Protein AF-A0ABD5F195-F1 (afdb_monomer_lite)

InterPro domains:
  IPR036457 PPM-type phosphatase-like domain superfamily [SSF81606] (5-34)

Radius of gyration: 46.29 Å; chains: 1; bounding box: 72×28×124 Å

Foldseek 3Di:
DDDDPDQVVVQVVVVVVCQVVVPPDDDDDDGDDDDDDDDDDDDDDDDDPVPVPPPPQDDCPGPVNVVVVPDDPDPPPPPPPPDPPPPPPPPPPVVVVVVVVVVVVVCVVVCVVVVLVVQQPDWDWADDPQFIFIKGGDPDADPNHGRIDGQWFWWQAPVRDTDTDGPPDDPVVDNTHTHGLVNDDPVVSVVRHVD

pLDDT: mean 79.78, std 13.56, range [53.75, 98.0]

Organism: NCBI:txid3075536

Structure (mmCIF, N/CA/C/O backbone):
data_AF-A0ABD5F195-F1
#
_entry.id   AF-A0ABD5F195-F1
#
loop_
_atom_site.group_PDB
_atom_site.id
_atom_site.type_symbol
_atom_site.label_atom_id
_atom_site.label_alt_id
_atom_site.label_comp_id
_atom_site.label_asym_id
_atom_site.label_entity_id
_atom_site.label_seq_id
_atom_site.pdbx_PDB_ins_code
_atom_site.Cartn_x
_atom_site.Cartn_y
_atom_site.Cartn_z
_atom_site.occupancy
_atom_site.B_iso_or_equiv
_atom_site.auth_seq_id
_atom_site.auth_comp_id
_atom_site.auth_asym_id
_atom_site.auth_atom_id
_atom_site.pdbx_PDB_model_num
ATOM 1 N N . ALA A 1 1 ? 9.591 4.959 -87.712 1.00 56.72 1 ALA A N 1
ATOM 2 C CA . ALA A 1 1 ? 9.703 4.803 -86.249 1.00 56.72 1 ALA A CA 1
ATOM 3 C C . ALA A 1 1 ? 10.622 3.620 -85.972 1.00 56.72 1 ALA A C 1
ATOM 5 O O . ALA A 1 1 ? 10.647 2.717 -86.801 1.00 56.72 1 ALA A O 1
ATOM 6 N N . LEU A 1 2 ? 11.407 3.656 -84.893 1.00 68.50 2 LEU A N 1
ATOM 7 C CA . LEU A 1 2 ? 12.220 2.516 -84.455 1.00 68.50 2 LEU A CA 1
ATOM 8 C C . LEU A 1 2 ? 11.258 1.356 -84.122 1.00 68.50 2 LEU A C 1
ATOM 10 O O . LEU A 1 2 ? 10.313 1.577 -83.372 1.00 68.50 2 LEU A O 1
ATOM 14 N N . GLN A 1 3 ? 11.426 0.183 -84.736 1.00 75.56 3 GLN A N 1
ATOM 15 C CA . GLN A 1 3 ? 10.610 -1.013 -84.479 1.00 75.56 3 GLN A CA 1
ATOM 16 C C . GLN A 1 3 ? 11.502 -2.066 -83.821 1.00 75.56 3 GLN A C 1
ATOM 18 O O . GLN A 1 3 ? 12.053 -2.924 -84.504 1.00 75.56 3 GLN A O 1
ATOM 23 N N . ILE A 1 4 ? 11.712 -1.927 -82.516 1.00 84.69 4 ILE A N 1
ATOM 24 C CA . ILE A 1 4 ? 12.439 -2.880 -81.675 1.00 84.69 4 ILE A CA 1
ATOM 25 C C . ILE A 1 4 ? 11.517 -3.165 -80.486 1.00 84.69 4 ILE A C 1
ATOM 27 O O . ILE A 1 4 ? 10.990 -2.227 -79.893 1.00 84.69 4 ILE A O 1
ATOM 31 N N . GLU A 1 5 ? 11.250 -4.443 -80.212 1.00 79.56 5 GLU A N 1
ATOM 32 C CA . GLU A 1 5 ? 10.308 -4.856 -79.159 1.00 79.56 5 GLU A CA 1
ATOM 33 C C . GLU A 1 5 ? 10.939 -4.797 -77.766 1.00 79.56 5 GLU A C 1
ATOM 35 O O . GLU A 1 5 ? 10.263 -4.467 -76.797 1.00 79.56 5 GLU A O 1
ATOM 40 N N . ASP A 1 6 ? 12.240 -5.079 -77.663 1.00 84.69 6 ASP A N 1
ATOM 41 C CA . ASP A 1 6 ? 12.954 -5.015 -76.395 1.00 84.69 6 ASP A CA 1
ATOM 42 C C . ASP A 1 6 ? 13.320 -3.570 -76.016 1.00 84.69 6 ASP A C 1
ATOM 44 O O . ASP A 1 6 ? 13.856 -2.791 -76.815 1.00 84.69 6 ASP A O 1
ATOM 48 N N . VAL A 1 7 ? 13.041 -3.209 -74.763 1.00 85.81 7 VAL A N 1
ATOM 49 C CA . VAL A 1 7 ? 13.263 -1.862 -74.220 1.00 85.81 7 VAL A CA 1
ATOM 50 C C . VAL A 1 7 ? 14.757 -1.568 -74.092 1.00 85.81 7 VAL A C 1
ATOM 52 O O . VAL A 1 7 ? 15.182 -0.446 -74.383 1.00 85.81 7 VAL A O 1
ATOM 55 N N . ALA A 1 8 ? 15.554 -2.565 -73.692 1.00 81.75 8 ALA A N 1
ATOM 56 C CA . ALA A 1 8 ? 16.997 -2.406 -73.537 1.00 81.75 8 ALA A CA 1
ATOM 57 C C . ALA A 1 8 ? 17.677 -2.239 -74.903 1.00 81.75 8 ALA A C 1
ATOM 59 O O . ALA A 1 8 ? 18.376 -1.247 -75.120 1.00 81.75 8 ALA A O 1
ATOM 60 N N . GLU A 1 9 ? 17.375 -3.116 -75.863 1.00 84.19 9 GLU A N 1
ATOM 61 C CA . GLU A 1 9 ? 17.897 -3.006 -77.230 1.00 84.19 9 GLU A CA 1
ATOM 62 C C . GLU A 1 9 ? 17.465 -1.693 -77.918 1.00 84.19 9 GLU A C 1
ATOM 64 O O . GLU A 1 9 ? 18.248 -1.059 -78.636 1.00 84.19 9 GLU A O 1
ATOM 69 N N . SER A 1 10 ? 16.243 -1.219 -77.651 1.00 89.00 10 SER A N 1
ATOM 70 C CA . SER A 1 10 ? 15.770 0.087 -78.129 1.00 89.00 10 SER A CA 1
ATOM 71 C C . SER A 1 10 ? 16.598 1.243 -77.566 1.00 89.00 10 SER A C 1
ATOM 73 O O . SER A 1 10 ? 16.970 2.156 -78.311 1.00 89.00 10 SER A O 1
ATOM 75 N N . ALA A 1 11 ? 16.894 1.218 -76.263 1.00 88.94 11 ALA A N 1
ATOM 76 C CA . ALA A 1 11 ? 17.708 2.236 -75.605 1.00 88.94 11 ALA A CA 1
ATOM 77 C C . ALA A 1 11 ? 19.141 2.248 -76.157 1.00 88.94 11 ALA A C 1
ATOM 79 O O . ALA A 1 11 ? 19.632 3.311 -76.550 1.00 88.94 11 ALA A O 1
ATOM 80 N N . ASP A 1 12 ? 19.767 1.077 -76.285 1.00 86.19 12 ASP A N 1
ATOM 81 C CA . ASP A 1 12 ? 21.118 0.932 -76.838 1.00 86.19 12 ASP A CA 1
ATOM 82 C C . ASP A 1 12 ? 21.201 1.467 -78.267 1.00 86.19 12 ASP A C 1
ATOM 84 O O . ASP A 1 12 ? 22.119 2.220 -78.617 1.00 86.19 12 ASP A O 1
ATOM 88 N N . ARG A 1 13 ? 20.194 1.166 -79.095 1.00 85.75 13 ARG A N 1
ATOM 89 C CA . ARG A 1 13 ? 20.156 1.650 -80.475 1.00 85.75 13 ARG A CA 1
ATOM 90 C C . ARG A 1 13 ? 20.005 3.170 -80.558 1.00 85.75 13 ARG A C 1
ATOM 92 O O . ARG A 1 13 ? 20.604 3.795 -81.436 1.00 85.75 13 ARG A O 1
ATOM 99 N N . LEU A 1 14 ? 19.230 3.780 -79.662 1.00 87.88 14 LEU A N 1
ATOM 100 C CA . LEU A 1 14 ? 19.083 5.238 -79.584 1.00 87.88 14 LEU A CA 1
ATOM 101 C C . LEU A 1 14 ? 20.383 5.919 -79.139 1.00 87.88 14 LEU A C 1
ATOM 103 O O . LEU A 1 14 ? 20.762 6.938 -79.722 1.00 87.88 14 LEU A O 1
ATOM 107 N N . ILE A 1 15 ? 21.092 5.336 -78.169 1.00 86.25 15 ILE A N 1
ATOM 108 C CA . ILE A 1 15 ? 22.412 5.812 -77.734 1.00 86.25 15 ILE A CA 1
ATOM 109 C C . ILE A 1 15 ? 23.404 5.734 -78.899 1.00 86.25 15 ILE A C 1
ATOM 111 O O . ILE A 1 15 ? 24.105 6.704 -79.192 1.00 86.25 15 ILE A O 1
ATOM 115 N N . GLU A 1 16 ? 23.433 4.614 -79.618 1.00 83.94 16 GLU A N 1
ATOM 116 C CA . GLU A 1 16 ? 24.334 4.414 -80.752 1.00 83.94 16 GLU A CA 1
ATOM 117 C C . GLU A 1 16 ? 24.073 5.420 -81.886 1.00 83.94 16 GLU A C 1
ATOM 119 O O . GLU A 1 16 ? 25.017 5.964 -82.469 1.00 83.94 16 GLU A O 1
ATOM 124 N N . LEU A 1 17 ? 22.804 5.711 -82.188 1.00 85.62 17 LEU A N 1
ATOM 125 C CA . LEU A 1 17 ? 22.432 6.736 -83.166 1.00 85.62 17 LEU A CA 1
ATOM 126 C C . LEU A 1 17 ? 22.861 8.139 -82.713 1.00 85.62 17 LEU A C 1
ATOM 128 O O . LEU A 1 17 ? 23.416 8.890 -83.518 1.00 85.62 17 LEU A O 1
ATOM 132 N N . ALA A 1 18 ? 22.659 8.479 -81.438 1.00 84.94 18 ALA A N 1
ATOM 133 C CA . ALA A 1 18 ? 23.054 9.771 -80.878 1.00 84.94 18 ALA A CA 1
ATOM 134 C C . ALA A 1 18 ? 24.582 9.970 -80.893 1.00 84.94 18 ALA A C 1
ATOM 136 O O . ALA A 1 18 ? 25.069 11.032 -81.289 1.00 84.94 18 ALA A O 1
ATOM 137 N N . LEU A 1 19 ? 25.347 8.930 -80.546 1.00 82.62 19 LEU A N 1
ATOM 138 C CA . LEU A 1 19 ? 26.811 8.955 -80.595 1.00 82.62 19 LEU A CA 1
ATOM 139 C C . LEU A 1 19 ? 27.337 9.021 -82.033 1.00 82.62 19 LEU A C 1
ATOM 141 O O . LEU A 1 19 ? 28.260 9.789 -82.311 1.00 82.62 19 LEU A O 1
ATOM 145 N N . ARG A 1 20 ? 26.737 8.279 -82.977 1.00 79.88 20 ARG A N 1
ATOM 146 C CA . ARG A 1 20 ? 27.084 8.393 -84.407 1.00 79.88 20 ARG A CA 1
ATOM 147 C C . ARG A 1 20 ? 26.782 9.774 -84.980 1.00 79.88 20 ARG A C 1
ATOM 149 O O . ARG A 1 20 ? 27.494 10.216 -85.876 1.00 79.88 20 ARG A O 1
ATOM 156 N N . GLY A 1 21 ? 25.764 10.453 -84.454 1.00 79.31 21 GLY A N 1
ATOM 157 C CA . GLY A 1 21 ? 25.444 11.840 -84.788 1.00 79.31 21 GLY A CA 1
ATOM 158 C C . GLY A 1 21 ? 26.477 12.862 -84.297 1.00 79.31 21 GLY A C 1
ATOM 159 O O . GLY A 1 21 ? 26.360 14.036 -84.638 1.00 79.31 21 GLY A O 1
ATOM 160 N N . GLY A 1 22 ? 27.489 12.436 -83.530 1.00 75.19 22 GLY A N 1
ATOM 161 C CA . GLY A 1 22 ? 28.560 13.302 -83.042 1.00 75.19 22 GLY A CA 1
ATOM 162 C C . GLY A 1 22 ? 28.189 14.110 -81.800 1.00 75.19 22 GLY A C 1
ATOM 163 O O . GLY A 1 22 ? 28.762 15.178 -81.600 1.00 75.19 22 GLY A O 1
ATOM 164 N N . GLY A 1 23 ? 27.242 13.631 -80.981 1.00 77.69 23 GLY A N 1
ATOM 165 C CA . GLY A 1 23 ? 26.902 14.249 -79.697 1.00 77.69 23 GLY A CA 1
ATOM 166 C C . GLY A 1 23 ? 28.160 14.467 -78.838 1.00 77.69 23 GLY A C 1
ATOM 167 O O . GLY A 1 23 ? 28.797 13.483 -78.466 1.00 77.69 23 GLY A O 1
ATOM 168 N N . PRO A 1 24 ? 28.558 15.721 -78.548 1.00 66.81 24 PRO A N 1
ATOM 169 C CA . PRO A 1 24 ? 29.828 16.020 -77.882 1.00 66.81 24 PRO A CA 1
ATOM 170 C C . PRO A 1 24 ? 29.750 15.941 -76.348 1.00 66.81 24 PRO A C 1
ATOM 172 O O . PRO A 1 24 ? 30.744 16.210 -75.678 1.00 66.81 24 PRO A O 1
ATOM 175 N N . ASP A 1 25 ? 28.578 15.618 -75.799 1.00 73.00 25 ASP A N 1
ATOM 176 C CA . ASP A 1 25 ? 28.279 15.603 -74.366 1.00 73.00 25 ASP A CA 1
ATOM 177 C C . ASP A 1 25 ? 27.539 14.306 -73.981 1.00 73.00 25 ASP A C 1
ATOM 179 O O . ASP A 1 25 ? 27.142 13.520 -74.847 1.00 73.00 25 ASP A O 1
ATOM 183 N N . ASN A 1 26 ? 27.367 14.074 -72.680 1.00 80.19 26 ASN A N 1
ATOM 184 C CA . ASN A 1 26 ? 26.723 12.895 -72.112 1.00 80.19 26 ASN A CA 1
ATOM 185 C C . ASN A 1 26 ? 25.304 12.708 -72.674 1.00 80.19 26 ASN A C 1
ATOM 187 O O . ASN A 1 26 ? 24.434 13.568 -72.531 1.00 80.19 26 ASN A O 1
ATOM 191 N N . VAL A 1 27 ? 25.065 11.553 -73.294 1.00 79.81 27 VAL A N 1
ATOM 192 C CA . VAL A 1 27 ? 23.768 11.186 -73.867 1.00 79.81 27 VAL A CA 1
ATOM 193 C C . VAL A 1 27 ? 22.954 10.424 -72.823 1.00 79.81 27 VAL A C 1
ATOM 195 O O . VAL A 1 27 ? 23.351 9.342 -72.401 1.00 79.81 27 VAL A O 1
ATOM 198 N N . THR A 1 28 ? 21.788 10.958 -72.453 1.00 81.94 28 THR A N 1
ATOM 199 C CA . THR A 1 28 ? 20.812 10.277 -71.589 1.00 81.94 28 THR A CA 1
ATOM 200 C C . THR A 1 28 ? 19.581 9.910 -72.409 1.00 81.94 28 THR A C 1
ATOM 202 O O . THR A 1 28 ? 18.925 10.791 -72.965 1.00 81.94 28 THR A O 1
ATOM 205 N N . VAL A 1 29 ? 19.247 8.621 -72.469 1.00 84.25 29 VAL A N 1
ATOM 206 C CA . VAL A 1 29 ? 18.032 8.115 -73.123 1.00 84.25 29 VAL A CA 1
ATOM 207 C C . VAL A 1 29 ? 17.114 7.527 -72.059 1.00 84.25 29 VAL A C 1
ATOM 209 O O . VAL A 1 29 ? 17.556 6.764 -71.206 1.00 84.25 29 VAL A O 1
ATOM 212 N N . VAL A 1 30 ? 15.831 7.882 -72.114 1.00 86.81 30 VAL A N 1
ATOM 213 C CA . VAL A 1 30 ? 14.788 7.289 -71.271 1.00 86.81 30 VAL A CA 1
ATOM 214 C C . VAL A 1 30 ? 13.787 6.606 -72.191 1.00 86.81 30 VAL A C 1
ATOM 216 O O . VAL A 1 30 ? 13.144 7.271 -73.003 1.00 86.81 30 VAL A O 1
ATOM 219 N N . VAL A 1 31 ? 13.672 5.284 -72.069 1.00 84.75 31 VAL A N 1
ATOM 220 C CA . VAL A 1 31 ? 12.673 4.473 -72.773 1.00 84.75 31 VAL A CA 1
ATOM 221 C C . VAL A 1 31 ? 11.716 3.920 -71.728 1.00 84.75 31 VAL A C 1
ATOM 223 O O . VAL A 1 31 ? 12.148 3.323 -70.745 1.00 84.75 31 VAL A O 1
ATOM 226 N N . ALA A 1 32 ? 10.425 4.160 -71.920 1.00 82.69 32 ALA A N 1
ATOM 227 C CA . ALA A 1 32 ? 9.378 3.648 -71.052 1.00 82.69 32 ALA A CA 1
ATOM 228 C C . ALA A 1 32 ? 8.403 2.844 -71.905 1.00 82.69 32 ALA A C 1
ATOM 230 O O . ALA A 1 32 ? 7.826 3.383 -72.850 1.00 82.69 32 ALA A O 1
ATOM 231 N N . ASP A 1 33 ? 8.243 1.570 -71.561 1.00 81.50 33 ASP A N 1
ATOM 232 C CA . ASP A 1 33 ? 7.167 0.745 -72.092 1.00 81.50 33 ASP A CA 1
ATOM 233 C C . ASP A 1 33 ? 5.917 0.936 -71.227 1.00 81.50 33 ASP A C 1
ATOM 235 O O . ASP A 1 33 ? 5.989 0.921 -69.993 1.00 81.50 33 ASP A O 1
ATOM 239 N N . VAL A 1 34 ? 4.781 1.185 -71.875 1.00 78.94 34 VAL A N 1
ATOM 240 C CA . VAL A 1 34 ? 3.504 1.421 -71.197 1.00 78.94 34 VAL A CA 1
ATOM 241 C C . VAL A 1 34 ? 2.709 0.131 -71.258 1.00 78.94 34 VAL A C 1
ATOM 243 O O . VAL A 1 34 ? 2.114 -0.206 -72.278 1.00 78.94 34 VAL A O 1
ATOM 246 N N . VAL A 1 35 ? 2.696 -0.568 -70.129 1.00 76.94 35 VAL A N 1
ATOM 247 C CA . VAL A 1 35 ? 1.955 -1.810 -69.921 1.00 76.94 35 VAL A CA 1
ATOM 248 C C . VAL A 1 35 ? 0.904 -1.604 -68.833 1.00 76.94 35 VAL A C 1
ATOM 250 O O . VAL A 1 35 ? 1.193 -1.033 -67.781 1.00 76.94 35 VAL A O 1
ATOM 253 N N . ASP A 1 36 ? -0.319 -2.074 -69.069 1.00 73.44 36 ASP A N 1
ATOM 254 C CA . ASP A 1 36 ? -1.390 -2.025 -68.071 1.00 73.44 36 ASP A CA 1
ATOM 255 C C . ASP A 1 36 ? -1.186 -3.153 -67.038 1.00 73.44 36 ASP A C 1
ATOM 257 O O . ASP A 1 36 ? -1.355 -4.330 -67.357 1.00 73.44 36 ASP A O 1
ATOM 261 N N . TYR A 1 37 ? -0.816 -2.810 -65.796 1.00 68.12 37 TYR A N 1
ATOM 262 C CA . TYR A 1 37 ? -0.694 -3.751 -64.667 1.00 68.12 37 TYR A CA 1
ATOM 263 C C . TYR A 1 37 ? -1.453 -3.256 -63.424 1.00 68.12 37 TYR A C 1
ATOM 265 O O . TYR A 1 37 ? -1.404 -2.074 -63.085 1.00 68.12 37 TYR A O 1
ATOM 273 N N . ASP A 1 38 ? -2.089 -4.181 -62.693 1.00 63.75 38 ASP A N 1
ATOM 274 C CA . ASP A 1 38 ? -2.663 -3.931 -61.364 1.00 63.75 38 ASP A CA 1
ATOM 275 C C . ASP A 1 38 ? -1.544 -3.732 -60.319 1.00 63.75 38 ASP A C 1
ATOM 277 O O . ASP A 1 38 ? -0.705 -4.608 -60.093 1.00 63.75 38 ASP A O 1
ATOM 281 N N . TYR A 1 39 ? -1.514 -2.565 -59.672 1.00 56.06 39 TYR A N 1
ATOM 282 C CA . TYR A 1 39 ? -0.428 -2.151 -58.776 1.00 56.06 39 TYR A CA 1
ATOM 283 C C . TYR A 1 39 ? -0.367 -2.974 -57.467 1.00 56.06 39 TYR A C 1
ATOM 285 O O . TYR A 1 39 ? -1.203 -2.820 -56.577 1.00 56.06 39 TYR A O 1
ATO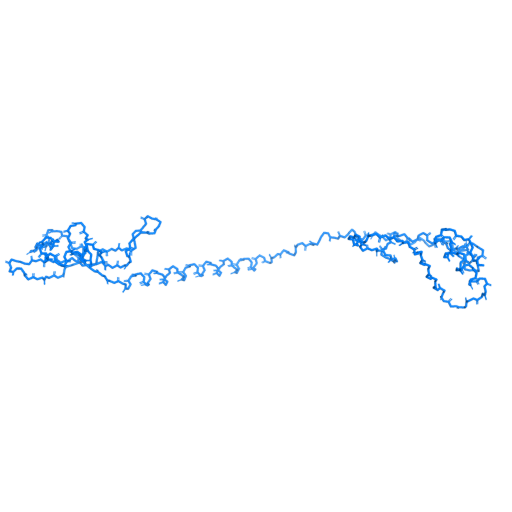M 293 N N . GLY A 1 40 ? 0.673 -3.806 -57.316 1.00 64.94 40 GLY A N 1
ATOM 294 C CA . GLY A 1 40 ? 1.095 -4.443 -56.056 1.00 64.94 40 GLY A CA 1
ATOM 295 C C . GLY A 1 40 ? 2.264 -3.715 -55.366 1.00 64.94 40 GLY A C 1
ATOM 296 O O . GLY A 1 40 ? 2.820 -2.765 -55.914 1.00 64.94 40 GLY A O 1
ATOM 297 N N . GLN A 1 41 ? 2.646 -4.146 -54.149 1.00 58.75 41 GLN A N 1
ATOM 298 C CA . GLN A 1 41 ? 3.707 -3.503 -53.349 1.00 58.75 41 GLN A CA 1
ATOM 299 C C . GLN A 1 41 ? 5.025 -3.345 -54.127 1.00 58.75 41 GLN A C 1
ATOM 301 O O . GLN A 1 41 ? 5.627 -4.325 -54.561 1.00 58.75 41 GLN A O 1
ATOM 306 N N . THR A 1 42 ? 5.493 -2.102 -54.255 1.00 60.84 42 THR A N 1
ATOM 307 C CA . THR A 1 42 ? 6.730 -1.748 -54.958 1.00 60.84 42 THR A CA 1
ATOM 308 C C . THR A 1 42 ? 7.955 -2.183 -54.155 1.00 60.84 42 THR A C 1
ATOM 310 O O . THR A 1 42 ? 8.205 -1.668 -53.063 1.00 60.84 42 THR A O 1
ATOM 313 N N . GLN A 1 43 ? 8.757 -3.099 -54.701 1.00 57.50 43 GLN A N 1
ATOM 314 C CA . GLN A 1 43 ? 10.133 -3.274 -54.239 1.00 57.50 43 GLN A CA 1
ATOM 315 C C . GLN A 1 43 ? 10.989 -2.129 -54.801 1.00 57.50 43 GLN A C 1
ATOM 317 O O . GLN A 1 43 ? 10.846 -1.794 -55.979 1.00 57.50 43 GLN A O 1
ATOM 322 N N . PRO A 1 44 ? 11.861 -1.498 -53.996 1.00 63.25 44 PRO A N 1
ATOM 323 C CA . PRO A 1 44 ? 12.744 -0.457 -54.501 1.00 63.25 44 PRO A CA 1
ATOM 324 C C . PRO A 1 44 ? 13.709 -1.056 -55.530 1.00 63.25 44 PRO A C 1
ATOM 326 O O . PRO A 1 44 ? 14.443 -1.994 -55.224 1.00 63.25 44 PRO A O 1
ATOM 329 N N . ILE A 1 45 ? 13.715 -0.504 -56.744 1.00 64.75 45 ILE A N 1
ATOM 330 C CA . ILE A 1 45 ? 14.682 -0.873 -57.780 1.00 64.75 45 ILE A CA 1
ATOM 331 C C . ILE A 1 45 ? 15.995 -0.158 -57.465 1.00 64.75 45 ILE A C 1
ATOM 333 O O . ILE A 1 45 ? 16.053 1.071 -57.394 1.00 64.75 45 ILE A O 1
ATOM 337 N N . LEU A 1 46 ? 17.046 -0.942 -57.248 1.00 59.88 46 LEU A N 1
ATOM 338 C CA . LEU A 1 46 ? 18.399 -0.452 -57.028 1.00 59.88 46 LEU A CA 1
ATOM 339 C C . LEU A 1 46 ? 19.104 -0.386 -58.390 1.00 59.88 46 LEU A C 1
ATOM 341 O O . LEU A 1 46 ? 19.245 -1.411 -59.055 1.00 59.88 46 LEU A O 1
ATOM 345 N N . ALA A 1 47 ? 19.513 0.807 -58.824 1.00 65.44 47 ALA A N 1
ATOM 346 C CA . ALA A 1 47 ? 20.168 1.028 -60.115 1.00 65.44 47 ALA A CA 1
ATOM 347 C C . ALA A 1 47 ? 21.368 1.982 -59.981 1.00 65.44 47 ALA A C 1
ATOM 349 O O . ALA A 1 47 ? 21.402 2.835 -59.091 1.00 65.44 47 ALA A O 1
ATOM 350 N N . GLY A 1 48 ? 22.347 1.849 -60.882 1.00 66.94 48 GLY A N 1
ATOM 351 C CA . GLY A 1 48 ? 23.572 2.658 -60.919 1.00 66.94 48 GLY A CA 1
ATOM 352 C C . GLY A 1 48 ? 24.726 2.059 -60.107 1.00 66.94 48 GLY A C 1
ATOM 353 O O . GLY A 1 48 ? 24.741 0.865 -59.847 1.00 66.94 48 GLY A O 1
ATOM 354 N N . ALA A 1 49 ? 25.666 2.898 -59.654 1.00 60.25 49 ALA A N 1
ATOM 355 C CA . ALA A 1 49 ? 26.941 2.511 -59.016 1.00 60.25 49 ALA A CA 1
ATOM 356 C C . ALA A 1 49 ? 26.839 1.672 -57.715 1.00 60.25 49 ALA A C 1
ATOM 358 O O . ALA A 1 49 ? 27.856 1.311 -57.121 1.00 60.25 49 ALA A O 1
ATOM 359 N N . VAL A 1 50 ? 25.623 1.411 -57.228 1.00 59.88 50 VAL A N 1
ATOM 360 C CA . VAL A 1 50 ? 25.341 0.550 -56.068 1.00 59.88 50 VAL A CA 1
ATOM 361 C C . VAL A 1 50 ? 24.984 -0.880 -56.496 1.00 59.88 50 VAL A C 1
ATOM 363 O O . VAL A 1 50 ? 25.232 -1.825 -55.747 1.00 59.88 50 VAL A O 1
ATOM 366 N N . SER A 1 51 ? 24.445 -1.052 -57.702 1.00 62.09 51 SER A N 1
ATOM 367 C CA . SER A 1 51 ? 24.222 -2.352 -58.328 1.00 62.09 51 SER A CA 1
ATOM 368 C C . SER A 1 51 ? 25.551 -2.755 -58.952 1.00 62.09 51 SER A C 1
ATOM 370 O O . SER A 1 51 ? 25.921 -2.212 -59.979 1.00 62.09 51 SER A O 1
ATOM 372 N N . GLY A 1 52 ? 26.331 -3.600 -58.277 1.00 56.22 52 GLY A N 1
ATOM 373 C CA . GLY A 1 52 ? 27.734 -3.900 -58.606 1.00 56.22 52 GLY A CA 1
ATOM 374 C C . GLY A 1 52 ? 28.015 -4.603 -59.946 1.00 56.22 52 GLY A C 1
ATOM 375 O O . GLY A 1 52 ? 29.023 -5.299 -60.031 1.00 56.22 52 GLY A O 1
ATOM 376 N N . ASP A 1 53 ? 27.159 -4.439 -60.953 1.00 55.59 53 ASP A N 1
ATOM 377 C CA . ASP A 1 53 ? 27.382 -4.875 -62.330 1.00 55.59 53 ASP A CA 1
ATOM 378 C C . ASP A 1 53 ? 28.043 -3.737 -63.121 1.00 55.59 53 ASP A C 1
ATOM 380 O O . ASP A 1 53 ? 27.382 -2.913 -63.750 1.00 55.59 53 ASP A O 1
ATOM 384 N N . ASP A 1 54 ? 29.375 -3.697 -63.078 1.00 56.22 54 ASP A N 1
ATOM 385 C CA . ASP A 1 54 ? 30.218 -2.779 -63.865 1.00 56.22 54 ASP A CA 1
ATOM 386 C C . ASP A 1 54 ? 30.664 -3.399 -65.208 1.00 56.22 54 ASP A C 1
ATOM 388 O O . ASP A 1 54 ? 31.656 -2.986 -65.806 1.00 56.22 54 ASP A O 1
ATOM 392 N N . ASP A 1 55 ? 29.933 -4.385 -65.735 1.00 55.22 55 ASP A N 1
ATOM 393 C CA . ASP A 1 55 ? 30.262 -5.034 -67.015 1.00 55.22 55 ASP A CA 1
ATOM 394 C C . ASP A 1 55 ? 29.676 -4.291 -68.236 1.00 55.22 55 ASP A C 1
ATOM 396 O O . ASP A 1 55 ? 29.353 -4.887 -69.265 1.00 55.22 55 ASP A O 1
ATOM 400 N N . GLN A 1 56 ? 29.583 -2.959 -68.180 1.00 59.19 56 GLN A N 1
ATOM 401 C CA . GLN A 1 56 ? 29.268 -2.155 -69.365 1.00 59.19 56 GLN A CA 1
ATOM 402 C C . GLN A 1 56 ? 30.536 -1.917 -70.189 1.00 59.19 56 GLN A C 1
ATOM 404 O O . GLN A 1 56 ? 31.215 -0.894 -70.088 1.00 59.19 56 GLN A O 1
ATOM 409 N N . THR A 1 57 ? 30.875 -2.890 -71.035 1.00 59.75 57 THR A N 1
ATOM 410 C CA . THR A 1 57 ? 31.912 -2.689 -72.053 1.00 59.75 57 THR A CA 1
ATOM 411 C C . THR A 1 57 ? 31.367 -1.751 -73.130 1.00 59.75 57 THR A C 1
ATOM 413 O O . THR A 1 57 ? 30.371 -2.060 -73.777 1.00 59.75 57 THR A O 1
ATOM 416 N N . ALA A 1 58 ? 32.024 -0.606 -73.340 1.00 60.50 58 ALA A N 1
ATOM 417 C CA . ALA A 1 58 ? 31.646 0.331 -74.397 1.00 60.50 58 ALA A CA 1
ATOM 418 C C . ALA A 1 58 ? 31.622 -0.373 -75.775 1.00 60.50 58 ALA A C 1
ATOM 420 O O . ALA A 1 58 ? 32.587 -1.076 -76.098 1.00 60.50 58 ALA A O 1
ATOM 421 N N . PRO A 1 59 ? 30.581 -0.171 -76.611 1.00 63.56 59 PRO A N 1
ATOM 422 C CA . PRO A 1 59 ? 30.478 -0.821 -77.913 1.00 63.56 59 PRO A CA 1
ATOM 423 C C . PRO A 1 59 ? 31.720 -0.564 -78.787 1.00 63.56 59 PRO A C 1
ATOM 425 O O . PRO A 1 59 ? 32.139 0.596 -78.928 1.00 63.56 59 PRO A O 1
ATOM 428 N N . PRO A 1 60 ? 32.306 -1.613 -79.399 1.00 63.75 60 PRO A N 1
ATOM 429 C CA . PRO A 1 60 ? 33.627 -1.555 -80.031 1.00 63.75 60 PRO A CA 1
ATOM 430 C C . PRO A 1 60 ? 33.694 -0.615 -81.240 1.00 63.75 60 PRO A C 1
ATOM 432 O O . PRO A 1 60 ? 34.768 -0.125 -81.578 1.00 63.75 60 PRO A O 1
ATOM 435 N N . ASP A 1 61 ? 32.559 -0.306 -81.868 1.00 68.31 61 ASP A N 1
ATOM 436 C CA . ASP A 1 61 ? 32.515 0.496 -83.095 1.00 68.31 61 ASP A CA 1
ATOM 437 C C . ASP A 1 61 ? 32.518 2.014 -82.856 1.00 68.31 61 ASP A C 1
ATOM 439 O O . ASP A 1 61 ? 32.659 2.802 -83.802 1.00 68.31 61 ASP A O 1
ATOM 443 N N . THR A 1 62 ? 32.436 2.450 -81.597 1.00 69.69 62 THR A N 1
ATOM 444 C CA . THR A 1 62 ? 32.546 3.865 -81.216 1.00 69.69 62 THR A CA 1
ATOM 445 C C . THR A 1 62 ? 34.008 4.300 -81.078 1.00 69.69 62 THR A C 1
ATOM 447 O O . THR A 1 62 ? 34.907 3.486 -80.853 1.00 69.69 62 THR A O 1
ATOM 450 N N . ALA A 1 63 ? 34.278 5.604 -81.201 1.00 69.75 63 ALA A N 1
ATOM 451 C CA . ALA A 1 63 ? 35.624 6.144 -80.982 1.00 69.75 63 ALA A CA 1
ATOM 452 C C . ALA A 1 63 ? 36.145 5.832 -79.561 1.00 69.75 63 ALA A C 1
ATOM 454 O O . ALA A 1 63 ? 37.316 5.495 -79.393 1.00 69.75 63 ALA A O 1
ATOM 455 N N . ALA A 1 64 ? 35.259 5.868 -78.558 1.00 67.31 64 ALA A N 1
ATOM 456 C CA . ALA A 1 64 ? 35.568 5.520 -77.173 1.00 67.31 64 ALA A CA 1
ATOM 457 C C . ALA A 1 64 ? 35.834 4.013 -76.979 1.00 67.31 64 ALA A C 1
ATOM 459 O O . ALA A 1 64 ? 36.793 3.656 -76.298 1.00 67.31 64 ALA A O 1
ATOM 460 N N . GLY A 1 65 ? 35.053 3.135 -77.624 1.00 67.81 65 GLY A N 1
ATOM 461 C CA . GLY A 1 65 ? 35.254 1.679 -77.582 1.00 67.81 65 GLY A CA 1
ATOM 462 C C . GLY A 1 65 ? 36.564 1.222 -78.235 1.00 67.81 65 GLY A C 1
ATOM 463 O O . GLY A 1 65 ? 37.253 0.343 -77.719 1.00 67.81 65 GLY A O 1
ATOM 464 N N . ARG A 1 66 ? 36.988 1.873 -79.327 1.00 71.19 66 ARG A N 1
ATOM 465 C CA . ARG A 1 66 ? 38.313 1.613 -79.920 1.00 71.19 66 ARG A CA 1
ATOM 466 C C . ARG A 1 66 ? 39.453 2.103 -79.034 1.00 71.19 66 ARG A C 1
ATOM 468 O O . ARG A 1 66 ? 40.469 1.424 -78.934 1.00 71.19 66 ARG A O 1
ATOM 475 N N . ALA A 1 67 ? 39.294 3.255 -78.380 1.00 68.12 67 ALA A N 1
ATOM 476 C CA . ALA A 1 67 ? 40.301 3.784 -77.462 1.00 68.12 67 ALA A CA 1
ATOM 477 C C . ALA A 1 67 ? 40.453 2.919 -76.197 1.00 68.12 67 ALA A C 1
ATOM 479 O O . ALA A 1 67 ? 41.573 2.727 -75.719 1.00 68.12 67 ALA A O 1
ATOM 480 N N . SER A 1 68 ? 39.358 2.354 -75.678 1.00 65.81 68 SER A N 1
ATOM 481 C CA . SER A 1 68 ? 39.397 1.485 -74.497 1.00 65.81 68 SER A CA 1
ATOM 482 C C . SER A 1 68 ? 40.057 0.128 -74.773 1.00 65.81 68 SER A C 1
ATOM 484 O O . SER A 1 68 ? 40.714 -0.405 -73.881 1.00 65.81 68 SER A O 1
ATOM 486 N N . ALA A 1 69 ? 39.989 -0.390 -76.007 1.00 66.19 69 ALA A N 1
ATOM 487 C CA . ALA A 1 69 ? 40.645 -1.640 -76.409 1.00 66.19 69 ALA A CA 1
ATOM 488 C C . ALA A 1 69 ? 42.188 -1.578 -76.390 1.00 66.19 69 ALA A C 1
ATOM 490 O O . ALA A 1 69 ? 42.845 -2.610 -76.259 1.00 66.19 69 ALA A O 1
ATOM 491 N N . PHE A 1 70 ? 42.775 -0.380 -76.495 1.00 64.81 70 PHE A N 1
ATOM 492 C CA . PHE A 1 70 ? 44.228 -0.182 -76.409 1.00 64.81 70 PHE A CA 1
ATOM 493 C C . PHE A 1 70 ? 44.739 0.007 -74.980 1.00 64.81 70 PHE A C 1
ATOM 495 O O . PHE A 1 70 ? 45.953 -0.002 -74.767 1.00 64.81 70 PHE A O 1
ATOM 502 N N . ASN A 1 71 ? 43.847 0.167 -74.001 1.00 64.06 71 ASN A N 1
ATOM 503 C CA . ASN A 1 71 ? 44.247 0.320 -72.614 1.00 64.06 71 ASN A CA 1
ATOM 504 C C . ASN A 1 71 ? 44.265 -1.075 -71.962 1.00 64.06 71 ASN A C 1
ATOM 506 O O . ASN A 1 71 ? 43.196 -1.657 -71.759 1.00 64.06 71 ASN A O 1
ATOM 510 N N . PRO A 1 72 ? 45.440 -1.665 -71.656 1.00 58.28 72 PRO A N 1
ATOM 511 C CA . PRO A 1 72 ? 45.481 -2.944 -70.961 1.00 58.28 72 PRO A CA 1
ATOM 512 C C . PRO A 1 72 ? 44.727 -2.780 -69.645 1.00 58.28 72 PRO A C 1
ATOM 514 O O . PRO A 1 72 ? 45.001 -1.832 -68.905 1.00 58.28 72 PRO A O 1
ATOM 517 N N . ARG A 1 73 ? 43.746 -3.666 -69.403 1.00 60.00 73 ARG A N 1
ATOM 518 C CA . ARG A 1 73 ? 42.851 -3.632 -68.239 1.00 60.00 73 ARG A CA 1
ATOM 519 C C . ARG A 1 73 ? 43.655 -3.229 -67.013 1.00 60.00 73 ARG A C 1
ATOM 521 O O . ARG A 1 73 ? 44.525 -3.975 -66.559 1.00 60.00 73 ARG A O 1
ATOM 528 N N . ARG A 1 74 ? 43.399 -2.021 -66.506 1.00 53.75 74 ARG A N 1
ATOM 529 C CA . ARG A 1 74 ? 43.914 -1.620 -65.206 1.00 53.75 74 ARG A CA 1
ATOM 530 C C . ARG A 1 74 ? 43.390 -2.687 -64.260 1.00 53.75 74 ARG A C 1
ATOM 532 O O . ARG A 1 74 ? 42.185 -2.906 -64.219 1.00 53.75 74 ARG A O 1
ATOM 539 N N . ASN A 1 75 ? 44.285 -3.400 -63.581 1.00 55.19 75 ASN A N 1
ATOM 540 C CA . ASN A 1 75 ? 43.892 -4.258 -62.473 1.00 55.19 75 ASN A CA 1
ATOM 541 C C . ASN A 1 75 ? 43.309 -3.331 -61.410 1.00 55.19 75 ASN A C 1
ATOM 543 O O . ASN A 1 75 ? 44.022 -2.846 -60.530 1.00 55.19 75 ASN A O 1
ATOM 547 N N . GLU A 1 76 ? 42.031 -3.000 -61.551 1.00 61.47 76 GLU A N 1
ATOM 548 C CA . GLU A 1 76 ? 41.282 -2.369 -60.495 1.00 61.47 76 GLU A CA 1
ATOM 549 C C . GLU A 1 76 ? 41.241 -3.395 -59.371 1.00 61.47 76 GLU A C 1
ATOM 551 O O . GLU A 1 76 ? 40.857 -4.549 -59.597 1.00 61.47 76 GLU A O 1
ATOM 556 N N . PRO A 1 77 ? 41.744 -3.045 -58.175 1.00 54.12 77 PRO A N 1
ATOM 557 C CA . PRO A 1 77 ? 41.650 -3.947 -57.049 1.00 54.12 77 PRO A CA 1
ATOM 558 C C . PRO A 1 77 ? 40.172 -4.267 -56.897 1.00 54.12 77 PRO A C 1
ATOM 560 O O . PRO A 1 77 ? 39.379 -3.348 -56.695 1.00 54.12 77 PRO A O 1
ATOM 563 N N . LYS A 1 78 ? 39.814 -5.551 -57.042 1.00 55.88 78 LYS A N 1
ATOM 564 C CA . LYS A 1 78 ? 38.461 -6.052 -56.806 1.00 55.88 78 LYS A CA 1
ATOM 565 C C . LYS A 1 78 ? 37.993 -5.427 -55.504 1.00 55.88 78 LYS A C 1
ATOM 567 O O . LYS A 1 78 ? 38.487 -5.795 -54.435 1.00 55.88 78 LYS A O 1
ATOM 572 N N . ARG A 1 79 ? 37.119 -4.422 -55.604 1.00 58.16 79 ARG A N 1
ATOM 573 C CA . ARG A 1 79 ? 36.581 -3.745 -54.437 1.00 58.16 79 ARG A CA 1
ATOM 574 C C . ARG A 1 79 ? 35.805 -4.826 -53.719 1.00 58.16 79 ARG A C 1
ATOM 576 O O . ARG A 1 79 ? 34.765 -5.271 -54.191 1.00 58.16 79 ARG A O 1
ATOM 583 N N . VAL A 1 80 ? 36.374 -5.312 -52.622 1.00 55.06 80 VAL A N 1
ATOM 584 C CA . VAL A 1 80 ? 35.655 -6.148 -51.676 1.00 55.06 80 VAL A CA 1
ATOM 585 C C . VAL A 1 80 ? 34.465 -5.297 -51.276 1.00 55.06 80 VAL A C 1
ATOM 587 O O . VAL A 1 80 ? 34.634 -4.299 -50.576 1.00 55.06 80 VAL A O 1
ATOM 590 N N . VAL A 1 81 ? 33.291 -5.621 -51.821 1.00 58.16 81 VAL A N 1
ATOM 591 C CA . VAL A 1 81 ? 32.028 -5.056 -51.367 1.00 58.16 81 VAL A CA 1
ATOM 592 C C . VAL A 1 81 ? 32.045 -5.290 -49.863 1.00 58.16 81 VAL A C 1
ATOM 594 O O . VAL A 1 81 ? 32.132 -6.453 -49.450 1.00 58.16 81 VAL A O 1
ATOM 597 N N . PRO A 1 82 ? 32.069 -4.236 -49.027 1.00 59.12 82 PRO A N 1
ATOM 598 C CA . PRO A 1 82 ? 31.858 -4.437 -47.612 1.00 59.12 82 PRO A CA 1
ATOM 599 C C . PRO A 1 82 ? 30.498 -5.117 -47.543 1.00 59.12 82 PRO A C 1
ATOM 601 O O . PRO A 1 82 ? 29.506 -4.525 -47.970 1.00 59.12 82 PRO A O 1
ATOM 604 N N . GLN A 1 83 ? 30.457 -6.379 -47.099 1.00 64.19 83 GLN A N 1
ATOM 605 C CA . GLN A 1 83 ? 29.184 -6.997 -46.743 1.00 64.19 83 GLN A CA 1
ATOM 606 C C . GLN A 1 83 ? 28.446 -5.964 -45.897 1.00 64.19 83 GLN A C 1
ATOM 608 O O . GLN A 1 83 ? 29.099 -5.380 -45.021 1.00 64.19 83 GLN A O 1
ATOM 613 N N . PRO A 1 84 ? 27.160 -5.675 -46.178 1.00 58.91 84 PRO A N 1
ATOM 614 C CA . PRO A 1 84 ? 26.369 -4.821 -45.316 1.00 58.91 84 PRO A CA 1
ATOM 615 C C . PRO A 1 84 ? 26.578 -5.341 -43.905 1.00 58.91 84 PRO A C 1
ATOM 617 O O . PRO A 1 84 ? 26.162 -6.454 -43.587 1.00 58.91 84 PRO A O 1
ATOM 620 N N . ALA A 1 85 ? 27.348 -4.600 -43.106 1.00 63.09 85 ALA A N 1
ATOM 621 C CA . ALA A 1 85 ? 27.569 -4.977 -41.734 1.00 63.09 85 ALA A CA 1
ATOM 622 C C . ALA A 1 85 ? 26.165 -5.019 -41.152 1.00 63.09 85 ALA A C 1
ATOM 624 O O . ALA A 1 85 ? 25.479 -3.989 -41.169 1.00 63.09 85 ALA A O 1
ATOM 625 N N . GLU A 1 86 ? 25.717 -6.208 -40.728 1.00 65.94 86 GLU A N 1
ATOM 626 C CA . GLU A 1 86 ? 24.506 -6.332 -39.926 1.00 65.94 86 GLU A CA 1
ATOM 627 C C . GLU A 1 86 ? 24.546 -5.176 -38.936 1.00 65.94 86 GLU A C 1
ATOM 629 O O . GLU A 1 86 ? 25.600 -4.999 -38.312 1.00 65.94 86 GLU A O 1
ATOM 634 N N . PRO A 1 87 ? 23.498 -4.332 -38.862 1.00 57.00 87 PRO A N 1
ATOM 635 C CA . PRO A 1 87 ? 23.556 -3.108 -38.087 1.00 57.00 87 PRO A CA 1
ATOM 636 C C . PRO A 1 87 ? 24.044 -3.491 -36.704 1.00 57.00 87 PRO A C 1
ATOM 638 O O . PRO A 1 87 ? 23.334 -4.177 -35.962 1.00 57.00 87 PRO A O 1
ATOM 641 N N . ALA A 1 88 ? 25.297 -3.127 -36.409 1.00 59.81 88 ALA A N 1
ATOM 642 C CA . ALA A 1 88 ? 25.937 -3.514 -35.176 1.00 59.81 88 ALA A CA 1
ATOM 643 C C . ALA A 1 88 ? 25.050 -2.911 -34.106 1.00 59.81 88 ALA A C 1
ATOM 645 O O . ALA A 1 88 ? 24.972 -1.685 -33.983 1.00 59.81 88 ALA A O 1
ATOM 646 N N . ARG A 1 89 ? 24.286 -3.768 -33.415 1.00 62.41 89 ARG A N 1
ATOM 647 C CA . ARG A 1 89 ? 23.413 -3.350 -32.327 1.00 62.41 89 ARG A CA 1
ATOM 648 C C . ARG A 1 89 ? 24.331 -2.596 -31.394 1.00 62.41 89 ARG A C 1
ATOM 650 O O . ARG A 1 89 ? 25.174 -3.217 -30.749 1.00 62.41 89 ARG A O 1
ATOM 657 N N . THR A 1 90 ? 24.240 -1.266 -31.406 1.00 58.12 90 THR A N 1
ATOM 658 C CA . THR A 1 90 ? 25.117 -0.446 -30.579 1.00 58.12 90 THR A CA 1
ATOM 659 C C . THR A 1 90 ? 24.967 -1.004 -29.172 1.00 58.12 90 THR A C 1
ATOM 661 O O . THR A 1 90 ? 23.830 -1.155 -28.704 1.00 58.12 90 THR A O 1
ATOM 664 N N . PRO A 1 91 ? 26.057 -1.449 -28.521 1.00 58.53 91 PRO A N 1
ATOM 665 C CA . PRO A 1 91 ? 25.926 -2.044 -27.210 1.00 58.53 91 PRO A CA 1
ATOM 666 C C . PRO A 1 91 ? 25.375 -0.927 -26.338 1.00 58.53 91 PRO A C 1
ATOM 668 O O . PRO A 1 91 ? 26.082 0.049 -26.077 1.00 58.53 91 PRO A O 1
ATOM 671 N N . ARG A 1 92 ? 24.084 -1.008 -25.965 1.00 64.06 92 ARG A N 1
ATOM 672 C CA . ARG A 1 92 ? 23.470 -0.065 -25.026 1.00 64.06 92 ARG A CA 1
ATOM 673 C C . ARG A 1 92 ? 24.455 0.024 -23.879 1.00 64.06 92 ARG A C 1
ATOM 675 O O . ARG A 1 92 ? 24.711 -0.986 -23.225 1.00 64.06 92 ARG A O 1
ATOM 682 N N . SER A 1 93 ? 25.084 1.195 -23.739 1.00 71.88 93 SER A N 1
ATOM 683 C CA . SER A 1 93 ? 26.191 1.381 -22.809 1.00 71.88 93 SER A CA 1
ATOM 684 C C . SER A 1 93 ? 25.752 0.794 -21.481 1.00 71.88 93 SER A C 1
ATOM 686 O O . SER A 1 93 ? 24.717 1.208 -20.956 1.00 71.88 93 SER A O 1
ATOM 688 N N . ARG A 1 94 ? 26.480 -0.209 -20.973 1.00 80.19 94 ARG A N 1
ATOM 689 C CA . ARG A 1 94 ? 26.114 -0.922 -19.736 1.00 80.19 94 ARG A CA 1
ATOM 690 C C . ARG A 1 94 ? 25.819 0.064 -18.597 1.00 80.19 94 ARG A C 1
ATOM 692 O O . ARG A 1 94 ? 24.971 -0.204 -17.759 1.00 80.19 94 ARG A O 1
ATOM 699 N N . ARG A 1 95 ? 26.428 1.257 -18.651 1.00 85.69 95 ARG A N 1
ATOM 700 C CA . ARG A 1 95 ? 26.156 2.410 -17.781 1.00 85.69 95 ARG A CA 1
ATOM 701 C C . ARG A 1 95 ? 24.705 2.905 -17.841 1.00 85.69 95 ARG A C 1
ATOM 703 O O . ARG A 1 95 ? 24.133 3.165 -16.797 1.00 85.69 95 ARG A O 1
ATOM 710 N N . ARG A 1 96 ? 24.086 3.015 -19.023 1.00 87.19 96 ARG A N 1
ATOM 711 C CA . ARG A 1 96 ? 22.674 3.428 -19.176 1.00 87.19 96 ARG A CA 1
ATOM 712 C C . ARG A 1 96 ? 21.709 2.380 -18.622 1.00 87.19 96 ARG A C 1
ATOM 714 O O . ARG A 1 96 ? 20.712 2.750 -18.019 1.00 87.19 96 ARG A O 1
ATOM 721 N N . VAL A 1 97 ? 22.021 1.092 -18.792 1.00 91.06 97 VAL A N 1
ATOM 722 C CA . VAL A 1 97 ? 21.222 -0.006 -18.216 1.00 91.06 97 VAL A CA 1
ATOM 723 C C . VAL A 1 97 ? 21.349 -0.016 -16.694 1.00 91.06 97 VAL A C 1
ATOM 725 O O . VAL A 1 97 ? 20.339 -0.111 -16.009 1.00 91.06 97 VAL A O 1
ATOM 728 N N . LEU A 1 98 ? 22.563 0.163 -16.164 1.00 93.31 98 LEU A N 1
ATOM 729 C CA . LEU A 1 98 ? 22.796 0.298 -14.724 1.00 93.31 98 LEU A CA 1
ATOM 730 C C . LEU A 1 98 ? 22.065 1.512 -14.142 1.00 93.31 98 LEU A C 1
ATOM 732 O O . LEU A 1 98 ? 21.379 1.369 -13.141 1.00 93.31 98 LEU A O 1
ATOM 736 N N . LEU A 1 99 ? 22.147 2.680 -14.785 1.00 95.25 99 LEU A N 1
ATOM 737 C CA . LEU A 1 99 ? 21.425 3.877 -14.341 1.00 95.25 99 LEU A CA 1
ATOM 738 C C . LEU A 1 99 ? 19.907 3.670 -14.356 1.00 95.25 99 LEU A C 1
ATOM 740 O O . LEU A 1 99 ? 19.241 4.041 -13.396 1.00 95.25 99 LEU A O 1
ATOM 744 N N . ALA A 1 100 ? 19.364 3.045 -15.404 1.00 94.69 100 ALA A N 1
ATOM 745 C CA . ALA A 1 100 ? 17.940 2.727 -15.473 1.00 94.69 100 ALA A CA 1
ATOM 746 C C . ALA A 1 100 ? 17.521 1.732 -14.379 1.00 94.69 100 ALA A C 1
ATOM 748 O O . ALA A 1 100 ? 16.490 1.929 -13.742 1.00 94.69 100 ALA A O 1
ATOM 749 N N . ALA A 1 101 ? 18.331 0.701 -14.119 1.00 95.69 101 ALA A N 1
ATOM 750 C CA . ALA A 1 101 ? 18.080 -0.263 -13.052 1.00 95.69 101 ALA A CA 1
ATOM 751 C C . ALA A 1 101 ? 18.133 0.395 -11.664 1.00 95.69 101 ALA A C 1
ATOM 753 O O . ALA A 1 101 ? 17.249 0.164 -10.846 1.00 95.69 101 ALA A O 1
ATOM 754 N N . VAL A 1 102 ? 19.120 1.259 -11.409 1.00 96.69 102 VAL A N 1
ATOM 755 C CA . VAL A 1 102 ? 19.221 2.018 -10.153 1.00 96.69 102 VAL A CA 1
ATOM 756 C C . VAL A 1 102 ? 18.018 2.941 -9.983 1.00 96.69 102 VAL A C 1
ATOM 758 O O . VAL A 1 102 ? 17.420 2.959 -8.912 1.00 96.69 102 VAL A O 1
ATOM 761 N N . LEU A 1 103 ? 17.618 3.665 -11.031 1.00 97.44 103 LEU A N 1
ATOM 762 C CA . LEU A 1 103 ? 16.447 4.540 -10.982 1.00 97.44 103 LEU A CA 1
ATOM 763 C C . LEU A 1 103 ? 15.168 3.743 -10.700 1.00 97.44 103 LEU A C 1
ATOM 765 O O . LEU A 1 103 ? 14.388 4.148 -9.845 1.00 97.44 103 LEU A O 1
ATOM 769 N N . LEU A 1 104 ? 14.980 2.592 -11.352 1.00 97.44 104 LEU A N 1
ATOM 770 C CA . LEU A 1 104 ? 13.857 1.692 -11.080 1.00 97.44 104 LEU A CA 1
ATOM 771 C C . LEU A 1 104 ? 13.837 1.263 -9.607 1.00 97.44 104 LEU A C 1
ATOM 773 O O . LEU A 1 104 ? 12.804 1.363 -8.952 1.00 97.44 104 LEU A O 1
ATOM 777 N N . VAL A 1 105 ? 14.979 0.822 -9.073 1.00 97.56 105 VAL A N 1
ATOM 778 C CA . VAL A 1 105 ? 15.099 0.412 -7.667 1.00 97.56 105 VAL A CA 1
ATOM 779 C C . VAL A 1 105 ? 14.781 1.577 -6.728 1.00 97.56 105 VAL A C 1
ATOM 781 O O . VAL A 1 105 ? 14.034 1.391 -5.772 1.00 97.56 105 VAL A O 1
ATOM 784 N N . LEU A 1 106 ? 15.273 2.785 -7.013 1.00 97.69 106 LEU A N 1
ATOM 785 C CA . LEU A 1 106 ? 14.965 3.976 -6.217 1.00 97.69 106 LEU A CA 1
ATOM 786 C C . LEU A 1 106 ? 13.473 4.324 -6.244 1.00 97.69 106 LEU A C 1
ATOM 788 O O . LEU A 1 106 ? 12.912 4.634 -5.196 1.00 97.69 106 LEU A O 1
ATOM 792 N N . VAL A 1 107 ? 12.819 4.233 -7.405 1.00 98.00 107 VAL A N 1
ATOM 793 C CA . VAL A 1 107 ? 11.369 4.455 -7.527 1.00 98.00 107 VAL A CA 1
ATOM 794 C C . VAL A 1 107 ? 10.591 3.408 -6.732 1.00 98.00 107 VAL A C 1
ATOM 796 O O . VAL A 1 107 ? 9.649 3.764 -6.029 1.00 98.00 107 VAL A O 1
ATOM 799 N N . LEU A 1 108 ? 10.999 2.138 -6.781 1.00 97.38 108 LEU A N 1
ATOM 800 C CA . LEU A 1 108 ? 10.361 1.071 -6.006 1.00 97.38 108 LEU A CA 1
ATOM 801 C C . LEU A 1 108 ? 10.527 1.284 -4.497 1.00 97.38 108 LEU A C 1
ATOM 803 O O . LEU A 1 108 ? 9.548 1.188 -3.761 1.00 97.38 108 LEU A O 1
ATOM 807 N N . ILE A 1 109 ? 11.735 1.615 -4.032 1.00 97.25 109 ILE A N 1
ATOM 808 C CA . ILE A 1 109 ? 12.001 1.886 -2.610 1.00 97.25 109 ILE A CA 1
ATOM 809 C C . ILE A 1 109 ? 11.231 3.126 -2.147 1.00 97.25 109 ILE A C 1
ATOM 811 O O . ILE A 1 109 ? 10.584 3.088 -1.101 1.00 97.25 109 ILE A O 1
ATOM 815 N N . GLY A 1 110 ? 11.260 4.208 -2.930 1.00 97.31 110 GLY A N 1
ATOM 816 C CA . GLY A 1 110 ? 10.525 5.436 -2.631 1.00 97.31 110 GLY A CA 1
ATOM 817 C C . GLY A 1 110 ? 9.015 5.204 -2.585 1.00 97.31 110 GLY A C 1
ATOM 818 O O . GLY A 1 110 ? 8.360 5.615 -1.630 1.00 97.31 110 GLY A O 1
ATOM 819 N N . GLY A 1 111 ? 8.472 4.475 -3.563 1.00 95.81 111 GLY A N 1
ATOM 820 C CA . GLY A 1 111 ? 7.063 4.088 -3.600 1.00 95.81 111 GLY A CA 1
ATOM 821 C C . GLY A 1 111 ? 6.661 3.223 -2.405 1.00 95.81 111 GLY A C 1
ATOM 822 O O . GLY A 1 111 ? 5.623 3.473 -1.797 1.00 95.81 111 GLY A O 1
ATOM 823 N N . LEU A 1 112 ? 7.500 2.260 -2.010 1.00 94.12 112 LEU A N 1
ATOM 824 C CA . LEU A 1 112 ? 7.261 1.430 -0.829 1.00 94.12 112 LEU A CA 1
ATOM 825 C C . LEU A 1 112 ? 7.285 2.260 0.464 1.00 94.12 112 LEU A C 1
ATOM 827 O O . LEU A 1 112 ? 6.427 2.067 1.321 1.00 94.12 112 LEU A O 1
ATOM 831 N N . ALA A 1 113 ? 8.239 3.183 0.608 1.00 94.19 113 ALA A N 1
ATOM 832 C CA . ALA A 1 113 ? 8.353 4.040 1.787 1.00 94.19 113 ALA A CA 1
ATOM 833 C C . ALA A 1 113 ? 7.139 4.969 1.930 1.00 94.19 113 ALA A C 1
ATOM 835 O O . ALA A 1 113 ? 6.503 4.986 2.983 1.00 94.19 113 ALA A O 1
ATOM 836 N N . ILE A 1 114 ? 6.771 5.673 0.853 1.00 94.44 114 ILE A N 1
ATOM 837 C CA . ILE A 1 114 ? 5.599 6.560 0.828 1.00 94.44 114 ILE A CA 1
ATOM 838 C C . ILE A 1 114 ? 4.315 5.755 1.047 1.00 94.44 114 ILE A C 1
ATOM 840 O O . ILE A 1 114 ? 3.479 6.138 1.861 1.00 94.44 114 ILE A O 1
ATOM 844 N N . GLY A 1 115 ? 4.168 4.612 0.370 1.00 90.94 115 GLY A N 1
ATOM 845 C CA . GLY A 1 115 ? 3.011 3.737 0.540 1.00 90.94 115 GLY A CA 1
ATOM 846 C C . GLY A 1 115 ? 2.865 3.252 1.982 1.00 90.94 115 GLY A C 1
ATOM 847 O O . GLY A 1 115 ? 1.775 3.313 2.547 1.00 90.94 115 GLY A O 1
ATOM 848 N N . ARG A 1 116 ? 3.970 2.839 2.615 1.00 89.88 116 ARG A N 1
ATOM 849 C CA . ARG A 1 116 ? 3.975 2.387 4.013 1.00 89.88 116 ARG A CA 1
ATOM 850 C C . ARG A 1 116 ? 3.617 3.511 4.987 1.00 89.88 116 ARG A C 1
ATOM 852 O O . ARG A 1 116 ? 2.911 3.246 5.956 1.00 89.88 116 ARG A O 1
ATOM 859 N N . GLU A 1 117 ? 4.069 4.734 4.728 1.00 90.75 117 GLU A N 1
ATOM 860 C CA . GLU A 1 117 ? 3.735 5.910 5.538 1.00 90.75 117 GLU A CA 1
ATOM 861 C C . GLU A 1 117 ? 2.244 6.264 5.437 1.00 90.75 117 GLU A C 1
ATOM 863 O O . GLU A 1 117 ? 1.570 6.425 6.453 1.00 90.75 117 GLU A O 1
ATOM 868 N N . ILE A 1 118 ? 1.695 6.293 4.217 1.00 90.31 118 ILE A N 1
ATOM 869 C CA . ILE A 1 118 ? 0.267 6.563 3.988 1.00 90.31 118 ILE A CA 1
ATOM 870 C C . ILE A 1 118 ? -0.602 5.522 4.699 1.00 90.31 118 ILE A C 1
ATOM 872 O O . ILE A 1 118 ? -1.574 5.880 5.361 1.00 90.31 118 ILE A O 1
ATOM 876 N N . ILE A 1 119 ? -0.248 4.237 4.599 1.00 91.81 119 ILE A N 1
ATOM 877 C CA . ILE A 1 119 ? -0.993 3.164 5.269 1.00 91.81 119 ILE A CA 1
ATOM 878 C C . ILE A 1 119 ? -0.974 3.372 6.791 1.00 91.81 119 ILE A C 1
ATOM 880 O O . ILE A 1 119 ? -2.023 3.308 7.423 1.00 91.81 119 ILE A O 1
ATOM 884 N N . ARG A 1 120 ? 0.187 3.680 7.385 1.00 88.25 120 ARG A N 1
ATOM 885 C CA . ARG A 1 120 ? 0.347 3.814 8.847 1.00 88.25 120 ARG A CA 1
ATOM 886 C C . ARG A 1 120 ? -0.311 5.052 9.461 1.00 88.25 120 ARG A C 1
ATOM 888 O O . ARG A 1 120 ? -0.494 5.068 10.676 1.00 88.25 120 ARG A O 1
ATOM 895 N N . ASN A 1 121 ? -0.677 6.050 8.660 1.00 90.62 121 ASN A N 1
ATOM 896 C CA . ASN A 1 121 ? -1.328 7.271 9.147 1.00 90.62 121 ASN A CA 1
ATOM 897 C C . ASN A 1 121 ? -2.858 7.185 9.226 1.00 90.62 121 ASN A C 1
ATOM 899 O O . ASN A 1 121 ? -3.487 8.117 9.724 1.00 90.62 121 ASN A O 1
ATOM 903 N N . ASN A 1 122 ? -3.460 6.081 8.781 1.00 92.44 122 ASN A N 1
ATOM 904 C CA . ASN A 1 122 ? -4.900 5.869 8.891 1.00 92.44 122 ASN A CA 1
ATOM 905 C C . ASN A 1 122 ? -5.247 5.074 10.153 1.00 92.44 122 ASN A C 1
ATOM 907 O O . ASN A 1 122 ? -4.604 4.070 10.468 1.00 92.44 122 ASN A O 1
ATOM 911 N N . TYR A 1 123 ? -6.283 5.528 10.856 1.00 93.62 123 TYR A N 1
ATOM 912 C CA . TYR A 1 123 ? -6.795 4.913 12.077 1.00 93.62 123 TYR A CA 1
ATOM 913 C C . TYR A 1 123 ? -8.310 4.793 11.986 1.00 93.62 123 TYR A C 1
ATOM 915 O O . TYR A 1 123 ? -8.981 5.727 11.547 1.00 93.62 123 TYR A O 1
ATOM 923 N N . TYR A 1 124 ? -8.844 3.661 12.420 1.00 93.31 124 TYR A N 1
ATOM 924 C CA . TYR A 1 124 ? -10.282 3.402 12.458 1.00 93.31 124 TYR A CA 1
ATOM 925 C C . TYR A 1 124 ? -10.598 2.394 13.564 1.00 93.31 124 TYR A C 1
ATOM 927 O O . TYR A 1 124 ? -9.694 1.808 14.162 1.00 93.31 124 TYR A O 1
ATOM 935 N N . VAL A 1 125 ? -11.879 2.234 13.883 1.00 92.81 125 VAL A N 1
ATOM 936 C CA . VAL A 1 125 ? -12.337 1.348 14.958 1.00 92.81 125 VAL A CA 1
ATOM 937 C C . VAL A 1 125 ? -12.965 0.120 14.331 1.00 92.81 125 VAL A C 1
ATOM 939 O O . VAL A 1 125 ? -13.919 0.249 13.572 1.00 92.81 125 VAL A O 1
ATOM 942 N N . ALA A 1 126 ? -12.461 -1.058 14.679 1.00 93.25 126 ALA A N 1
ATOM 943 C CA . ALA A 1 126 ? -12.982 -2.311 14.159 1.00 93.25 126 ALA A CA 1
ATOM 944 C C . ALA A 1 126 ? -12.999 -3.412 15.223 1.00 93.25 126 ALA A C 1
ATOM 946 O O . ALA A 1 126 ? -12.347 -3.329 16.273 1.00 93.25 126 ALA A O 1
ATOM 947 N N . GLU A 1 127 ? -13.770 -4.455 14.935 1.00 91.88 127 GLU A N 1
ATOM 948 C CA . GLU A 1 127 ? -13.677 -5.727 15.639 1.00 91.88 127 GLU A CA 1
ATOM 949 C C . GLU A 1 127 ? -12.333 -6.402 15.334 1.00 91.88 127 GLU A C 1
ATOM 951 O O . GLU A 1 127 ? -11.993 -6.645 14.175 1.00 91.88 127 GLU A O 1
ATOM 956 N N . HIS A 1 128 ? -11.609 -6.775 16.390 1.00 90.56 128 HIS A N 1
ATOM 957 C CA . HIS A 1 128 ? -10.476 -7.689 16.301 1.00 90.56 128 HIS A CA 1
ATOM 958 C C . HIS A 1 128 ? -10.554 -8.705 17.445 1.00 90.56 128 HIS A C 1
ATOM 960 O O . HIS A 1 128 ? -10.665 -8.324 18.613 1.00 90.56 128 HIS A O 1
ATOM 966 N N . ASP A 1 129 ? -10.566 -9.996 17.106 1.00 88.31 129 ASP A N 1
ATOM 967 C CA . ASP A 1 129 ? -10.684 -11.114 18.056 1.00 88.31 129 ASP A CA 1
ATOM 968 C C . ASP A 1 129 ? -11.837 -10.959 19.075 1.00 88.31 129 ASP A C 1
ATOM 970 O O . ASP A 1 129 ? -11.694 -11.233 20.266 1.00 88.31 129 ASP A O 1
ATOM 974 N N . GLY A 1 130 ? -13.001 -10.474 18.619 1.00 88.25 130 GLY A N 1
ATOM 975 C CA . GLY A 1 130 ? -14.196 -10.273 19.454 1.00 88.25 130 GLY A CA 1
ATOM 976 C C . GLY A 1 130 ? -14.156 -9.040 20.367 1.00 88.25 130 GLY A C 1
ATOM 977 O O . GLY A 1 130 ? -15.105 -8.789 21.120 1.00 88.25 130 GLY A O 1
ATOM 978 N N . THR A 1 131 ? -13.086 -8.245 20.294 1.00 91.12 131 THR A N 1
ATOM 979 C CA . THR A 1 131 ? -12.905 -7.018 21.077 1.00 91.12 131 THR A CA 1
ATOM 980 C C . THR A 1 131 ? -12.941 -5.774 20.201 1.00 91.12 131 THR A C 1
ATOM 982 O O . THR A 1 131 ? -12.653 -5.811 19.003 1.00 91.12 131 THR A O 1
ATOM 985 N N . VAL A 1 132 ? -13.326 -4.653 20.807 1.00 93.38 132 VAL A N 1
ATOM 986 C CA . VAL A 1 132 ? -13.326 -3.348 20.145 1.00 93.38 132 VAL A CA 1
ATOM 987 C C . VAL A 1 132 ? -11.917 -2.774 20.218 1.00 93.38 132 VAL A C 1
ATOM 989 O O . VAL A 1 132 ? -11.404 -2.476 21.303 1.00 93.38 132 VAL A O 1
ATOM 992 N N . SER A 1 133 ? -11.295 -2.605 19.055 1.00 93.81 133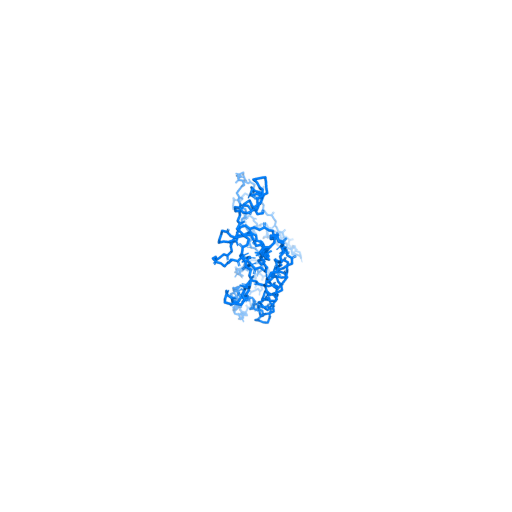 SER A N 1
ATOM 993 C CA . SER A 1 133 ? -9.919 -2.130 18.948 1.00 93.81 133 SER A CA 1
ATOM 994 C C . SER A 1 133 ? -9.805 -0.966 17.970 1.00 93.81 133 SER A C 1
ATOM 996 O O . SER A 1 133 ? -10.550 -0.854 16.993 1.00 93.81 133 SER A O 1
ATOM 998 N N . ILE A 1 134 ? -8.870 -0.068 18.259 1.00 94.38 134 ILE A N 1
ATOM 999 C CA . ILE A 1 134 ? -8.448 0.967 17.324 1.00 94.38 134 ILE A CA 1
ATOM 1000 C C . ILE A 1 134 ? -7.354 0.348 16.467 1.00 94.38 134 ILE A C 1
ATOM 1002 O O . ILE A 1 134 ? -6.255 0.066 16.955 1.00 94.38 134 ILE A O 1
ATOM 1006 N N . MET A 1 135 ? -7.662 0.159 15.193 1.00 93.81 135 MET A N 1
ATOM 1007 C CA . MET A 1 135 ? -6.750 -0.370 14.193 1.00 93.81 135 MET A CA 1
ATOM 1008 C C . MET A 1 135 ? -5.934 0.767 13.586 1.00 93.81 135 MET A C 1
ATOM 1010 O O . MET A 1 135 ? -6.433 1.879 13.389 1.00 93.81 135 MET A O 1
ATOM 1014 N N . ARG A 1 136 ? -4.673 0.481 13.262 1.00 94.12 136 ARG A N 1
ATOM 1015 C CA . ARG A 1 136 ? -3.807 1.349 12.462 1.00 94.12 136 ARG A CA 1
ATOM 1016 C C . ARG A 1 136 ? -3.531 0.668 11.134 1.00 94.12 136 ARG A C 1
ATOM 1018 O O . ARG A 1 136 ? -3.047 -0.463 11.126 1.00 94.12 136 ARG A O 1
ATOM 1025 N N . GLY A 1 137 ? -3.807 1.350 10.028 1.00 93.62 137 GLY A N 1
ATOM 1026 C CA . GLY A 1 137 ? -3.606 0.800 8.693 1.00 93.62 137 GLY A CA 1
ATOM 1027 C C . GLY A 1 137 ? -4.794 0.971 7.759 1.00 93.62 137 GLY A C 1
ATOM 1028 O O . GLY A 1 137 ? -5.650 1.834 7.941 1.00 93.62 137 GLY A O 1
ATOM 1029 N N . VAL A 1 138 ? -4.851 0.091 6.762 1.00 91.00 138 VAL A N 1
ATOM 1030 C CA . VAL A 1 138 ? -5.969 -0.029 5.817 1.00 91.00 138 VAL A CA 1
ATOM 1031 C C . VAL A 1 138 ? -6.555 -1.432 5.940 1.00 91.00 138 VAL A C 1
ATOM 1033 O O . VAL A 1 138 ? -5.807 -2.399 6.096 1.00 91.00 138 VAL A O 1
ATOM 1036 N N . GLN A 1 139 ? -7.882 -1.546 5.881 1.00 88.06 139 GLN A N 1
ATOM 1037 C CA . GLN A 1 139 ? -8.572 -2.834 5.940 1.00 88.06 139 GLN A CA 1
ATOM 1038 C C . GLN A 1 139 ? -8.118 -3.756 4.803 1.00 88.06 139 GLN A C 1
ATOM 1040 O O . GLN A 1 139 ? -8.128 -3.379 3.630 1.00 88.06 139 GLN A O 1
ATOM 1045 N N . GLY A 1 140 ? -7.742 -4.984 5.165 1.00 87.31 140 GLY A N 1
ATOM 1046 C CA . GLY A 1 140 ? -7.362 -6.040 4.229 1.00 87.31 140 GLY A CA 1
ATOM 1047 C C . GLY A 1 140 ? -5.903 -6.490 4.332 1.00 87.31 140 GLY A C 1
ATOM 1048 O O . GLY A 1 140 ? -5.149 -6.124 5.235 1.00 87.31 140 GLY A O 1
ATOM 1049 N N . SER A 1 141 ? -5.518 -7.341 3.385 1.00 89.94 141 SER A N 1
ATOM 1050 C CA . SER A 1 141 ? -4.181 -7.925 3.286 1.00 89.94 141 SER A CA 1
ATOM 1051 C C . SER A 1 141 ? -3.675 -7.848 1.853 1.00 89.94 141 SER A C 1
ATOM 1053 O O . SER A 1 141 ? -4.439 -8.081 0.916 1.00 89.94 141 SER A O 1
ATOM 1055 N N . PHE A 1 142 ? -2.382 -7.603 1.677 1.00 86.75 142 PHE A N 1
ATOM 1056 C CA . PHE A 1 142 ? -1.718 -7.622 0.379 1.00 86.75 142 PHE A CA 1
ATOM 1057 C C . PHE A 1 142 ? -0.632 -8.691 0.401 1.00 86.75 142 PHE A C 1
ATOM 1059 O O . PHE A 1 142 ? 0.206 -8.702 1.300 1.00 86.75 142 PHE A O 1
ATOM 1066 N N . LEU A 1 143 ? -0.647 -9.602 -0.575 1.00 89.50 143 LEU A N 1
ATOM 1067 C CA . LEU A 1 143 ? 0.309 -10.719 -0.654 1.00 89.50 143 LEU A CA 1
ATOM 1068 C C . LEU A 1 143 ? 0.387 -11.557 0.643 1.00 89.50 143 LEU A C 1
ATOM 1070 O O . LEU A 1 143 ? 1.457 -12.019 1.025 1.00 89.50 143 LEU A O 1
ATOM 1074 N N . GLY A 1 144 ? -0.738 -11.730 1.345 1.00 87.00 144 GLY A N 1
ATOM 1075 C CA . GLY A 1 144 ? -0.801 -12.469 2.614 1.00 87.00 144 GLY A CA 1
ATOM 1076 C C . GLY A 1 144 ? -0.267 -11.709 3.835 1.00 87.00 144 GLY A C 1
ATOM 1077 O O . GLY A 1 144 ? -0.297 -12.242 4.939 1.00 87.00 144 GLY A O 1
ATOM 1078 N N . ILE A 1 145 ? 0.185 -10.465 3.667 1.00 88.12 145 ILE A N 1
ATOM 1079 C CA . ILE A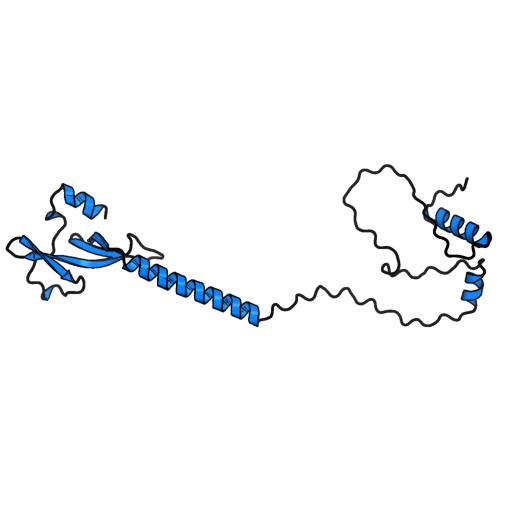 1 145 ? 0.620 -9.593 4.759 1.00 88.12 145 ILE A CA 1
ATOM 1080 C C . ILE A 1 145 ? -0.542 -8.664 5.116 1.00 88.12 145 ILE A C 1
ATOM 1082 O O . ILE A 1 145 ? -1.107 -8.009 4.239 1.00 88.12 145 ILE A O 1
ATOM 1086 N N . SER A 1 146 ? -0.908 -8.603 6.397 1.00 89.25 146 SER A N 1
ATOM 1087 C CA . SER A 1 146 ? -1.919 -7.658 6.882 1.00 89.25 146 SER A CA 1
ATOM 1088 C C . SER A 1 146 ? -1.424 -6.217 6.731 1.00 89.25 146 SER A C 1
ATOM 1090 O O . SER A 1 146 ? -0.298 -5.903 7.122 1.00 89.25 146 SER A O 1
ATOM 1092 N N . LEU A 1 147 ? -2.263 -5.333 6.178 1.00 91.31 147 LEU A N 1
ATOM 1093 C CA . LEU A 1 147 ? -1.981 -3.889 6.089 1.00 91.31 147 LEU A CA 1
ATOM 1094 C C . LEU A 1 147 ? -2.471 -3.117 7.318 1.00 91.31 147 LEU A C 1
ATOM 1096 O O . LEU A 1 147 ? -2.407 -1.888 7.346 1.00 91.31 147 LEU A O 1
ATOM 1100 N N . GLN A 1 148 ? -2.956 -3.847 8.316 1.00 91.81 148 GLN A N 1
ATOM 1101 C CA . GLN A 1 148 ? -3.555 -3.340 9.536 1.00 91.81 148 GLN A CA 1
ATOM 1102 C C . GLN A 1 148 ? -3.009 -4.095 10.746 1.00 91.81 148 GLN A C 1
ATOM 1104 O O . GLN A 1 148 ? -2.738 -5.298 10.679 1.00 91.81 148 GLN A O 1
ATOM 1109 N N . GLU A 1 149 ? -2.876 -3.382 11.853 1.00 91.94 149 GLU A N 1
ATOM 1110 C CA . GLU A 1 149 ? -2.474 -3.924 13.148 1.00 91.94 149 GLU A CA 1
ATOM 1111 C C . GLU A 1 149 ? -3.269 -3.231 14.265 1.00 91.94 149 GLU A C 1
ATOM 1113 O O . GLU A 1 149 ? -3.625 -2.052 14.119 1.00 91.94 149 GLU A O 1
ATOM 1118 N N . PRO A 1 150 ? -3.575 -3.929 15.372 1.00 92.62 150 PRO A N 1
ATOM 1119 C CA . PRO A 1 150 ? -4.219 -3.304 16.517 1.00 92.62 150 PRO A CA 1
ATOM 1120 C C . PRO A 1 150 ? -3.253 -2.298 17.154 1.00 92.62 150 PRO A C 1
ATOM 1122 O O . PRO A 1 150 ? -2.139 -2.640 17.537 1.00 92.62 150 PRO A O 1
ATOM 1125 N N . TYR A 1 151 ? -3.670 -1.036 17.258 1.00 93.62 151 TYR A N 1
ATOM 1126 C CA . TYR A 1 151 ? -2.869 0.028 17.867 1.00 93.62 151 TYR A CA 1
ATOM 1127 C C . TYR A 1 151 ? -3.218 0.213 19.344 1.00 93.62 151 TYR A C 1
ATOM 1129 O O . TYR A 1 151 ? -2.330 0.297 20.194 1.00 93.62 151 TYR A O 1
ATOM 1137 N N . ARG A 1 152 ? -4.518 0.257 19.660 1.00 93.88 152 ARG A N 1
ATOM 1138 C CA . ARG A 1 152 ? -5.019 0.349 21.038 1.00 93.88 152 ARG A CA 1
ATOM 1139 C C . ARG A 1 152 ? -6.254 -0.508 21.242 1.00 93.88 152 ARG A C 1
ATOM 1141 O O . ARG A 1 152 ? -7.064 -0.661 20.332 1.00 93.88 152 ARG A O 1
ATOM 1148 N N . LEU A 1 153 ? -6.416 -1.006 22.459 1.00 92.44 153 LEU A N 1
ATOM 1149 C CA . LEU A 1 153 ? -7.571 -1.793 22.877 1.00 92.44 153 LEU A CA 1
ATOM 1150 C C . LEU A 1 153 ? -8.414 -0.980 23.862 1.00 92.44 153 LEU A C 1
ATOM 1152 O O . LEU A 1 153 ? -7.872 -0.258 24.706 1.00 92.44 153 LEU A O 1
ATOM 1156 N N . GLY A 1 154 ? -9.738 -1.099 23.760 1.00 91.75 154 GLY A N 1
ATOM 1157 C CA . GLY A 1 154 ? -10.643 -0.573 24.777 1.00 91.75 154 GLY A CA 1
ATOM 1158 C C . GLY A 1 154 ? -10.617 -1.461 26.018 1.00 91.75 154 GLY A C 1
ATOM 1159 O O . GLY A 1 154 ? -10.793 -2.674 25.916 1.00 91.75 154 GLY A O 1
ATOM 1160 N N . CYS A 1 155 ? -10.418 -0.869 27.190 1.00 92.12 155 CYS A N 1
ATOM 1161 C CA . CYS A 1 155 ? -10.487 -1.556 28.471 1.00 92.12 155 CYS A CA 1
ATOM 1162 C C . CYS A 1 155 ? -11.526 -0.888 29.369 1.00 92.12 155 CYS A C 1
ATOM 1164 O O . CYS A 1 155 ? -11.592 0.334 29.460 1.00 92.12 155 CYS A O 1
ATOM 1166 N N . LEU A 1 156 ? -12.349 -1.692 30.029 1.00 92.25 156 LEU A N 1
ATOM 1167 C CA . LEU A 1 156 ? -13.390 -1.246 30.941 1.00 92.25 156 LEU A CA 1
ATOM 1168 C C . LEU A 1 156 ? -12.971 -1.556 32.375 1.00 92.25 156 LEU A C 1
ATOM 1170 O O . LEU A 1 156 ? -12.608 -2.690 32.705 1.00 92.25 156 LEU A O 1
ATOM 1174 N N . ASN A 1 157 ? -13.024 -0.542 33.235 1.00 90.25 157 ASN A N 1
ATOM 1175 C CA . ASN A 1 157 ? -12.813 -0.726 34.668 1.00 90.25 157 ASN A CA 1
ATOM 1176 C C . ASN A 1 157 ? -14.089 -1.252 35.363 1.00 90.25 157 ASN A C 1
ATOM 1178 O O . ASN A 1 157 ? -15.148 -1.387 34.752 1.00 90.25 157 ASN A O 1
ATOM 1182 N N . ALA A 1 158 ? -14.019 -1.509 36.673 1.00 89.38 158 ALA A N 1
ATOM 1183 C CA . ALA A 1 158 ? -15.164 -1.983 37.463 1.00 89.38 158 ALA A CA 1
ATOM 1184 C C . ALA A 1 158 ? -16.362 -1.006 37.522 1.00 89.38 158 ALA A C 1
ATOM 1186 O O . ALA A 1 158 ? -17.440 -1.389 37.971 1.00 89.38 158 ALA A O 1
ATOM 1187 N N . ARG A 1 159 ? -16.181 0.254 37.103 1.00 90.19 159 ARG A N 1
ATOM 1188 C CA . ARG A 1 159 ? -17.233 1.279 37.001 1.00 90.19 159 ARG A CA 1
ATOM 1189 C C . ARG A 1 159 ? -17.724 1.474 35.559 1.00 90.19 159 ARG A C 1
ATOM 1191 O O . ARG A 1 159 ? -18.472 2.411 35.307 1.00 90.19 159 ARG A O 1
ATOM 1198 N N . ASN A 1 160 ? -17.332 0.595 34.631 1.00 89.06 160 ASN A N 1
ATOM 1199 C CA . ASN A 1 160 ? -17.611 0.685 33.194 1.00 89.06 160 ASN A CA 1
ATOM 1200 C C . ASN A 1 160 ? -17.075 1.962 32.521 1.00 89.06 160 ASN A C 1
ATOM 1202 O O . ASN A 1 160 ? -17.599 2.395 31.496 1.00 89.06 160 ASN A O 1
ATOM 1206 N N . GLU A 1 161 ? -16.018 2.564 33.063 1.00 90.56 161 GLU A N 1
ATOM 1207 C CA . GLU A 1 161 ? -15.324 3.663 32.393 1.00 90.56 161 GLU A CA 1
ATOM 1208 C C . GLU A 1 161 ? -14.309 3.100 31.394 1.00 90.56 161 GLU A C 1
ATOM 1210 O O . GLU A 1 161 ? -13.595 2.137 31.692 1.00 90.56 161 GLU A O 1
ATOM 1215 N N . LEU A 1 162 ? -14.250 3.717 30.213 1.00 90.81 162 LEU A N 1
ATOM 1216 C CA . LEU A 1 162 ? -13.364 3.325 29.123 1.00 90.81 162 LEU A CA 1
ATOM 1217 C C . LEU A 1 162 ? -11.966 3.925 29.305 1.00 90.81 162 LEU A C 1
ATOM 1219 O O . LEU A 1 162 ? -11.804 5.144 29.359 1.00 90.81 162 LEU A O 1
ATOM 1223 N N . SER A 1 163 ? -10.952 3.067 29.301 1.00 90.69 163 SER A N 1
ATOM 1224 C CA . SER A 1 163 ? -9.545 3.426 29.142 1.00 90.69 163 SER A CA 1
ATOM 1225 C C . SER A 1 163 ? -8.975 2.791 27.872 1.00 90.69 163 SER A C 1
ATOM 1227 O O . SER A 1 163 ? -9.439 1.751 27.408 1.00 90.69 163 SER A O 1
ATOM 1229 N N . LEU A 1 164 ? -7.981 3.442 27.266 1.00 91.56 164 LEU A N 1
ATOM 1230 C CA . LEU A 1 164 ? -7.297 2.934 26.077 1.00 91.56 164 LEU A CA 1
ATOM 1231 C C . LEU A 1 164 ? -5.923 2.411 26.479 1.00 91.56 164 LEU A C 1
ATOM 1233 O O . LEU A 1 164 ? -5.078 3.198 26.911 1.00 91.56 164 LEU A O 1
ATOM 1237 N N . ILE A 1 165 ? -5.704 1.113 26.298 1.00 91.12 165 ILE A N 1
ATOM 1238 C CA . ILE A 1 165 ? -4.424 0.448 26.569 1.00 91.12 165 ILE A CA 1
ATOM 1239 C C . ILE A 1 165 ? -3.710 0.110 25.258 1.00 91.12 165 ILE A C 1
ATOM 1241 O O . ILE A 1 165 ? -4.341 0.067 24.195 1.00 91.12 165 ILE A O 1
ATOM 1245 N N . SER A 1 166 ? -2.398 -0.112 25.312 1.00 90.06 166 SER A N 1
ATOM 1246 C CA . SER A 1 166 ? -1.642 -0.517 24.124 1.00 90.06 166 SER A CA 1
ATOM 1247 C C . SER A 1 166 ? -1.978 -1.965 23.772 1.00 90.06 166 SER A C 1
ATOM 1249 O O . SER A 1 166 ? -2.186 -2.792 24.660 1.00 90.06 166 SER A O 1
ATOM 1251 N N . ALA A 1 167 ? -2.027 -2.294 22.479 1.00 87.44 167 ALA A N 1
ATOM 1252 C CA . ALA A 1 167 ? -2.279 -3.674 22.056 1.00 87.44 167 ALA A CA 1
ATOM 1253 C C . ALA A 1 167 ? -1.182 -4.651 22.528 1.00 87.44 167 ALA A C 1
ATOM 1255 O O . ALA A 1 167 ? -1.479 -5.810 22.808 1.00 87.44 167 ALA A O 1
ATOM 1256 N N . ASP A 1 168 ? 0.046 -4.149 22.694 1.00 84.75 168 ASP A N 1
ATOM 1257 C CA . ASP A 1 168 ? 1.222 -4.915 23.123 1.00 84.75 168 ASP A CA 1
ATOM 1258 C C . ASP A 1 168 ? 1.272 -5.203 24.638 1.00 84.75 168 ASP A C 1
ATOM 1260 O O . ASP A 1 168 ? 2.118 -5.979 25.088 1.00 84.75 168 ASP A O 1
ATOM 1264 N N . ASP A 1 169 ? 0.396 -4.596 25.451 1.00 80.88 169 ASP A N 1
ATOM 1265 C CA . ASP A 1 169 ? 0.421 -4.800 26.904 1.00 80.88 169 ASP A CA 1
ATOM 1266 C C . ASP A 1 169 ? 0.040 -6.244 27.247 1.00 80.88 169 ASP A C 1
ATOM 1268 O O . ASP A 1 169 ? -0.978 -6.755 26.791 1.00 80.88 169 ASP A O 1
ATOM 1272 N N . THR A 1 170 ? 0.821 -6.922 28.084 1.00 68.38 170 THR A N 1
ATOM 1273 C CA . THR A 1 170 ? 0.538 -8.318 28.457 1.00 68.38 170 THR A CA 1
ATOM 1274 C C . THR A 1 170 ? -0.707 -8.435 29.344 1.00 68.38 170 THR A C 1
ATOM 1276 O O . THR A 1 170 ? -0.993 -7.569 30.171 1.00 68.38 170 THR A O 1
ATOM 1279 N N . GLN A 1 171 ? -1.472 -9.516 29.161 1.00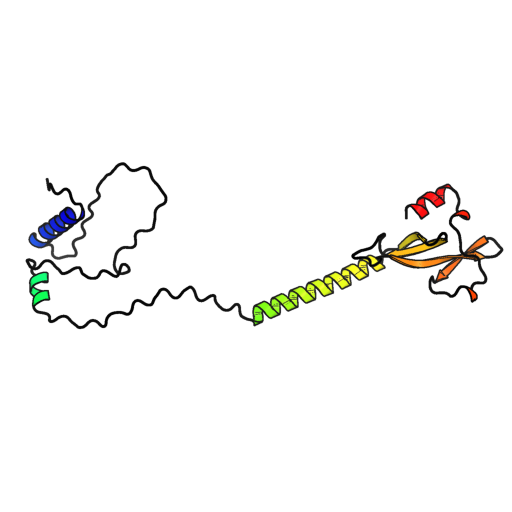 68.19 171 GLN A N 1
ATOM 1280 C CA . GLN A 1 171 ? -2.770 -9.736 29.813 1.00 68.19 171 GLN A CA 1
ATOM 1281 C C . GLN A 1 171 ? -2.689 -9.722 31.352 1.00 68.19 171 GLN A C 1
ATOM 1283 O O . GLN A 1 171 ? -3.622 -9.255 31.999 1.00 68.19 171 GLN A O 1
ATOM 1288 N N . ASP A 1 172 ? -1.553 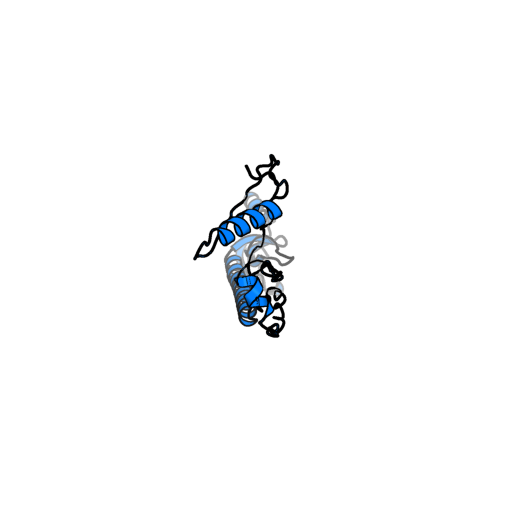-10.135 31.920 1.00 61.94 172 ASP A N 1
ATOM 1289 C CA . ASP A 1 172 ? -1.322 -10.218 33.369 1.00 61.94 172 ASP A CA 1
ATOM 1290 C C . ASP A 1 172 ? -1.147 -8.854 34.063 1.00 61.94 172 ASP A C 1
ATOM 1292 O O . ASP A 1 172 ? -1.212 -8.775 35.287 1.00 61.94 172 ASP A O 1
ATOM 1296 N N . GLN A 1 173 ? -0.950 -7.765 33.310 1.00 64.25 173 GLN A N 1
ATOM 1297 C CA . GLN A 1 173 ? -0.781 -6.411 33.863 1.00 64.25 173 GLN A CA 1
ATOM 1298 C C . GLN A 1 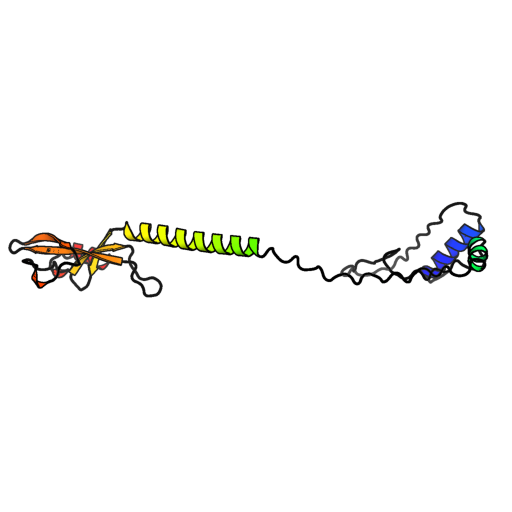173 ? -2.073 -5.577 33.844 1.00 64.25 173 GLN A C 1
ATOM 1300 O O . GLN A 1 173 ? -2.068 -4.407 34.228 1.00 64.25 173 GLN A O 1
ATOM 1305 N N . ARG A 1 174 ? -3.190 -6.145 33.374 1.00 70.25 174 ARG A N 1
ATOM 1306 C CA . ARG A 1 174 ? -4.429 -5.399 33.129 1.00 70.25 174 ARG A CA 1
ATOM 1307 C C . ARG A 1 174 ? -5.383 -5.536 34.320 1.00 70.25 174 ARG A C 1
ATOM 1309 O O . ARG A 1 174 ? -6.055 -6.549 34.467 1.00 70.25 174 ARG A O 1
ATOM 1316 N N . GLU A 1 175 ? -5.538 -4.481 35.121 1.00 80.25 175 GLU A N 1
ATOM 1317 C CA . GLU A 1 175 ? -6.603 -4.375 36.146 1.00 80.25 175 GLU A CA 1
ATOM 1318 C C . GLU A 1 175 ? -7.995 -4.062 35.542 1.00 80.25 175 GLU A C 1
ATOM 1320 O O . GLU A 1 175 ? -8.863 -3.462 36.180 1.00 80.25 175 GLU A O 1
ATOM 1325 N N . CYS A 1 176 ? -8.219 -4.403 34.273 1.00 87.94 176 CYS A N 1
ATOM 1326 C CA . CYS A 1 176 ? -9.415 -4.033 33.528 1.00 87.94 176 CYS A CA 1
ATOM 1327 C C . CYS A 1 176 ? -9.820 -5.139 32.548 1.00 87.94 176 CYS A C 1
ATOM 1329 O O . CYS A 1 176 ? -9.002 -5.953 32.113 1.00 87.94 176 CYS A O 1
ATOM 1331 N N . ARG A 1 177 ? -11.110 -5.178 32.203 1.00 90.25 177 ARG A N 1
ATOM 1332 C CA . ARG A 1 177 ? -11.667 -6.144 31.250 1.00 90.25 177 ARG A CA 1
ATOM 1333 C C . ARG A 1 177 ? -11.634 -5.545 29.849 1.00 90.25 177 ARG A C 1
ATOM 1335 O O . ARG A 1 177 ? -12.086 -4.421 29.666 1.00 90.25 177 ARG A O 1
ATOM 1342 N N . LEU A 1 178 ? -11.160 -6.294 28.855 1.00 91.12 178 LEU A N 1
ATOM 1343 C CA . LEU A 1 178 ? -11.231 -5.848 27.462 1.00 91.12 178 LEU A CA 1
ATOM 1344 C C . LEU A 1 178 ? -12.686 -5.618 27.041 1.00 91.12 178 LEU A C 1
ATOM 1346 O O . LEU A 1 178 ? -13.573 -6.418 27.354 1.00 91.12 178 LEU A O 1
ATOM 1350 N N . MET A 1 179 ? -12.909 -4.516 26.334 1.00 91.19 179 MET A N 1
ATOM 1351 C CA . MET A 1 179 ? -14.213 -4.139 25.813 1.00 91.19 179 MET A CA 1
ATOM 1352 C C . MET A 1 179 ? -14.600 -5.090 24.680 1.00 91.19 179 MET A C 1
ATOM 1354 O O . MET A 1 179 ? -13.988 -5.087 23.609 1.00 91.19 179 MET A O 1
ATOM 1358 N N . ALA A 1 180 ? -15.618 -5.906 24.924 1.00 92.19 180 ALA A N 1
ATOM 1359 C CA . ALA A 1 180 ? -16.178 -6.801 23.928 1.00 92.19 180 ALA A CA 1
ATOM 1360 C C . ALA A 1 180 ? -17.176 -6.045 23.048 1.00 92.19 180 ALA A C 1
ATOM 1362 O O . ALA A 1 180 ? -17.755 -5.030 23.442 1.00 92.19 180 ALA A O 1
ATOM 1363 N N . ILE A 1 181 ? -17.446 -6.573 21.860 1.00 91.38 181 ILE A N 1
ATOM 1364 C CA . ILE A 1 181 ? -18.464 -5.996 20.966 1.00 91.38 181 ILE A CA 1
ATOM 1365 C C . ILE A 1 181 ? -19.854 -6.064 21.596 1.00 91.38 181 ILE A C 1
ATOM 1367 O O . ILE A 1 181 ? -20.694 -5.200 21.355 1.00 91.38 181 ILE A O 1
ATOM 1371 N N . ASP A 1 182 ? -20.094 -7.061 22.445 1.00 91.06 182 ASP A N 1
ATOM 1372 C CA . ASP A 1 182 ? -21.349 -7.181 23.176 1.00 91.06 182 ASP A CA 1
ATOM 1373 C C . ASP A 1 182 ? -21.542 -6.099 24.250 1.00 91.06 182 ASP A C 1
ATOM 1375 O O . ASP A 1 182 ? -22.676 -5.852 24.660 1.00 91.06 182 ASP A O 1
ATOM 1379 N N . ASP A 1 183 ? -20.486 -5.382 24.639 1.00 89.12 183 ASP A N 1
ATOM 1380 C CA . ASP A 1 183 ? -20.602 -4.227 25.536 1.00 89.12 183 ASP A CA 1
ATOM 1381 C C . ASP A 1 183 ? -21.107 -2.965 24.807 1.00 89.12 183 ASP A C 1
ATOM 1383 O O . ASP A 1 183 ? -21.534 -2.007 25.452 1.00 89.12 183 ASP A O 1
ATOM 1387 N N . LEU A 1 184 ? -21.084 -2.946 23.466 1.00 89.44 184 LEU A N 1
ATOM 1388 C CA . LEU A 1 184 ? -21.584 -1.828 22.663 1.00 89.44 184 LEU A CA 1
ATOM 1389 C C . LEU A 1 184 ? -23.104 -1.860 22.511 1.00 89.44 184 LEU A C 1
ATOM 1391 O O . LEU A 1 184 ? -23.742 -2.923 22.466 1.00 89.44 184 LEU A O 1
ATOM 1395 N N . ARG A 1 185 ? -23.687 -0.672 22.307 1.00 90.56 185 ARG A N 1
ATOM 1396 C CA . ARG A 1 185 ? -25.100 -0.551 21.935 1.00 90.56 185 ARG A CA 1
ATOM 1397 C C . ARG A 1 185 ? -25.344 -1.240 20.589 1.00 90.56 185 ARG A C 1
ATOM 1399 O O . ARG A 1 185 ? -24.486 -1.161 19.710 1.00 90.56 185 ARG A O 1
ATOM 1406 N N . PRO A 1 186 ? -26.518 -1.858 20.365 1.00 88.62 186 PRO A N 1
ATOM 1407 C CA . PRO A 1 186 ? -26.789 -2.612 19.138 1.00 88.62 186 PRO A CA 1
ATOM 1408 C C . PRO A 1 186 ? -26.526 -1.835 17.838 1.00 88.62 186 PRO A C 1
ATOM 1410 O O . PRO A 1 186 ? -26.041 -2.413 16.870 1.00 88.62 186 PRO A O 1
ATOM 1413 N N . SER A 1 187 ? -26.782 -0.523 17.831 1.00 87.38 187 SER A N 1
ATOM 1414 C CA . SER A 1 187 ? -26.519 0.363 16.690 1.00 87.38 187 SER A CA 1
ATOM 1415 C C . SER A 1 187 ? -25.028 0.540 16.377 1.00 87.38 187 SER A C 1
ATOM 1417 O O . SER A 1 187 ? -24.664 0.670 15.215 1.00 87.38 187 SER A O 1
ATOM 1419 N N . GLU A 1 188 ? -24.167 0.531 17.395 1.00 87.38 188 GLU A N 1
ATOM 1420 C CA . GLU A 1 188 ? -22.715 0.743 17.271 1.00 87.38 188 GLU A CA 1
ATOM 1421 C C . GLU A 1 188 ? -21.982 -0.560 16.909 1.00 87.38 188 GLU A C 1
ATOM 1423 O O . GLU A 1 188 ? -20.912 -0.539 16.302 1.00 87.38 188 GLU A O 1
ATOM 1428 N N . ARG A 1 189 ? -22.578 -1.721 17.217 1.00 90.44 189 ARG A N 1
ATOM 1429 C CA . ARG A 1 189 ? -22.021 -3.032 16.843 1.00 90.44 189 ARG A CA 1
ATOM 1430 C C . ARG A 1 189 ? -21.897 -3.186 15.332 1.00 90.44 189 ARG A C 1
ATOM 1432 O O . ARG A 1 189 ? -20.898 -3.708 14.853 1.00 90.44 189 ARG A O 1
ATOM 1439 N N . ALA A 1 190 ? -22.904 -2.734 14.585 1.00 86.44 190 ALA A N 1
ATOM 1440 C CA . ALA A 1 190 ? -22.906 -2.842 13.130 1.00 86.44 190 ALA A CA 1
ATOM 1441 C C . ALA A 1 190 ? -21.779 -2.013 12.495 1.00 86.44 190 ALA A C 1
ATOM 1443 O O . ALA A 1 190 ? -21.108 -2.507 11.594 1.00 86.44 190 ALA A O 1
ATOM 1444 N N . SER A 1 191 ? -21.524 -0.798 12.996 1.00 86.31 191 SER A N 1
ATOM 1445 C CA . SER A 1 191 ? -20.436 0.048 12.491 1.00 86.31 191 SER A CA 1
ATOM 1446 C C . SER A 1 191 ? -19.058 -0.535 12.792 1.00 86.31 191 SER A C 1
ATOM 1448 O O . SER A 1 191 ? -18.210 -0.551 11.913 1.00 86.31 191 SER A O 1
ATOM 1450 N N . VAL A 1 192 ? -18.846 -1.078 13.995 1.00 88.31 192 VAL A N 1
ATOM 1451 C CA . VAL A 1 192 ? -17.542 -1.648 14.384 1.00 88.31 192 VAL A CA 1
ATOM 1452 C C . VAL A 1 192 ? -17.258 -2.973 13.666 1.00 88.31 192 VAL A C 1
ATOM 1454 O O . VAL A 1 192 ? -16.107 -3.276 13.367 1.00 88.31 192 VAL A O 1
ATOM 1457 N N . LYS A 1 193 ? -18.296 -3.754 13.343 1.00 85.75 193 LYS A N 1
ATOM 1458 C CA . LYS A 1 193 ? -18.156 -4.971 12.526 1.00 85.75 193 LYS A CA 1
ATOM 1459 C C . LYS A 1 193 ? -17.909 -4.686 11.050 1.00 85.75 193 LYS A C 1
ATOM 1461 O O . LYS A 1 193 ? -17.245 -5.476 10.389 1.00 85.75 193 LYS A O 1
ATOM 1466 N N . ALA A 1 194 ? -18.485 -3.603 10.532 1.00 79.25 194 ALA A N 1
ATOM 1467 C CA . ALA A 1 194 ? -18.243 -3.170 9.161 1.00 79.25 194 ALA A CA 1
ATOM 1468 C C . ALA A 1 194 ? -16.827 -2.598 8.993 1.00 79.25 194 ALA A C 1
ATOM 1470 O O . ALA A 1 194 ? -16.227 -2.821 7.944 1.00 79.25 194 ALA A O 1
ATOM 1471 N N . GLY A 1 195 ? -16.310 -1.956 10.052 1.00 68.56 195 GLY A N 1
ATOM 1472 C CA . GLY A 1 195 ? -14.988 -1.337 10.109 1.00 68.56 195 GLY A CA 1
ATOM 1473 C C . GLY A 1 195 ? -14.942 0.027 9.437 1.00 68.56 195 GLY A C 1
ATOM 1474 O O . GLY A 1 195 ? -15.376 0.130 8.270 1.00 68.56 195 GLY A O 1
#

Secondary structure (DSSP, 8-state):
----S-HHHHHHHHHHHHHHTT--S---------------PPPPPP-STTS-----PPPTTSHHHHHHHTS----------------------HHHHHHHHHHHHHHHHHHHHHHHHHHHT-EEEEEETTEEEEEEEEEEEETTEEEEEEEEEEEE-TT--EEEEETTS-GGG-SSEE-BGGGS-HHHHHHHHH-

Sequence (195 aa):
ALQIEDVAESADRLIELALRGGGPDNVTVVVADVVDYDYGQTQPILAGAVSGDDDQTAPPDTAAGRASAFNPRRNEPKRVVPQPAEPARTPRSRRRVLLAAVLLVLVLIGGLAIGREIIRNNYYVAEHDGTVSIMRGVQGSFLGISLQEPYRLGCLNARNELSLISADDTQDQRECRLMAIDDLRPSERASVKAG